Protein AF-A0A1V8SIG9-F1 (afdb_monomer)

Nearest PDB structures (foldseek):
  6ak1-assembly2_B  TM=8.714E-01  e=1.303E-16  Hyphomicrobiu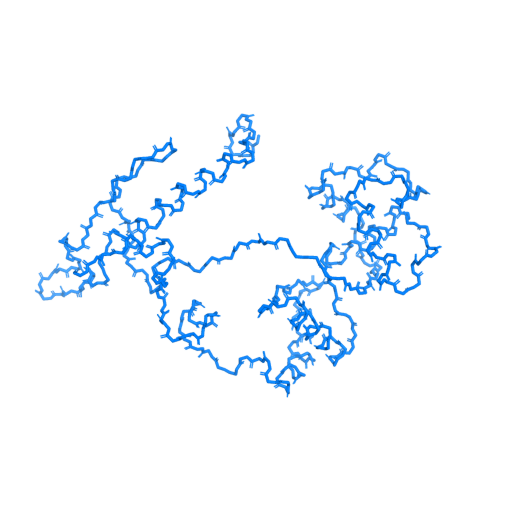m sulfonivorans
  6lr1-assembly1_B  TM=7.805E-01  e=1.675E-13  Nocardioides sp. PD653
  3b9n-assembly2_B  TM=7.318E-01  e=4.735E-14  Geobacillus thermodenitrificans
  7cza-assembly1_B  TM=6.456E-01  e=9.586E-13  Nocardioides sp. PD653
  7e36-assembly1_A  TM=5.630E-01  e=1.115E-03  Nocardia tenerifensis

Secondary structure (DSSP, 8-state):
-TTS-SSPPPHHHHHHHHHHHHHHHHHHHHHSB-TT-EEEETTTTEEE-GGGB----EE-SS-EE----SSPPPSSSSPP----------------TT--HHHHHHHHHHHH---GGGS-TT--HHHHS-HHHHHHHHHHHHHSTT-TT----HHHHHHHHTTTTTS----SSHHHHHHHHHHHHHHH---------SSTTHHHHHIIIIIHHHHHHTT-S-SS-S-SSHHHHHH-SS--SSPPTTSGGGGGSPP-

Radius of gyration: 24.99 Å; Cα contacts (8 Å, |Δi|>4): 281; chains: 1; bounding box: 64×54×61 Å

InterPro domains:
  IPR036661 Luciferase-like domain superfamily [G3DSA:3.20.20.30] (1-83)
  IPR036661 Luciferase-like domain superfamily [G3DSA:3.20.20.30] (87-256)
  IPR036661 Luciferase-like domain superfamily [SSF51679] (3-236)
  IPR051260 Diverse substrate monooxygenases [PTHR30011] (96-255)

Solvent-accessible surface area (backbone atoms only — not comparable to full-atom values): 15666 Å² total; per-residue (Å²): 99,100,82,78,46,93,62,82,75,54,77,69,57,51,52,56,51,48,52,54,51,49,50,55,51,27,30,36,42,32,39,10,44,41,94,75,20,70,64,66,39,77,88,83,68,43,50,57,50,68,92,36,49,37,63,55,63,44,75,61,96,89,53,76,43,50,60,49,48,94,65,78,70,51,86,35,43,61,76,83,83,86,78,94,70,97,79,89,73,90,47,55,81,63,79,60,95,84,57,58,52,66,62,33,48,52,56,47,24,71,81,69,74,49,69,70,84,81,53,61,68,84,42,41,31,75,81,75,42,58,72,74,53,28,57,52,46,54,53,45,35,75,54,24,89,86,34,76,90,54,81,42,22,54,65,56,51,31,38,50,34,55,49,66,45,93,52,69,43,76,78,72,54,42,68,54,27,52,51,50,53,47,50,44,31,74,74,65,71,48,96,77,80,89,83,82,69,88,46,87,67,59,43,59,53,49,39,58,71,48,34,43,60,53,42,49,76,69,67,77,51,83,90,66,78,71,47,94,40,70,48,19,51,72,62,64,71,83,73,53,42,48,76,51,86,88,40,77,50,46,78,32,39,76,78,132

Mean predicted aligned error: 7.72 Å

Structure (mmCIF, N/CA/C/O backbone):
data_AF-A0A1V8SIG9-F1
#
_entry.id   AF-A0A1V8SIG9-F1
#
loop_
_atom_site.group_PDB
_atom_site.id
_atom_site.type_symbol
_atom_site.label_atom_id
_atom_site.label_alt_id
_atom_site.label_comp_id
_atom_site.label_asym_id
_atom_site.label_entity_id
_atom_site.label_seq_id
_atom_site.pdbx_PDB_ins_code
_atom_site.Cartn_x
_atom_site.Cartn_y
_atom_site.Cartn_z
_atom_site.occupancy
_atom_site.B_iso_or_equiv
_atom_site.auth_seq_id
_atom_site.auth_comp_id
_atom_site.auth_asym_id
_atom_site.auth_atom_id
_atom_site.pdbx_PDB_model_num
ATOM 1 N N . MET A 1 1 ? 4.200 24.820 5.666 1.00 61.31 1 MET A N 1
ATOM 2 C CA . MET A 1 1 ? 4.157 23.350 5.460 1.00 61.31 1 MET A CA 1
ATOM 3 C C . MET A 1 1 ? 5.576 22.804 5.433 1.00 61.31 1 MET A C 1
ATOM 5 O O . MET A 1 1 ? 6.457 23.505 4.956 1.00 61.31 1 MET A O 1
ATOM 9 N N . SER A 1 2 ? 5.806 21.580 5.912 1.00 81.50 2 SER A N 1
ATOM 10 C CA . SER A 1 2 ? 7.157 21.015 6.100 1.00 81.50 2 SER A CA 1
ATOM 11 C C . SER A 1 2 ? 7.983 20.835 4.817 1.00 81.50 2 SER A C 1
ATOM 13 O O . SER A 1 2 ? 9.192 20.675 4.899 1.00 81.50 2 SER A O 1
ATOM 15 N N . PHE A 1 3 ? 7.352 20.892 3.641 1.00 87.94 3 PHE A N 1
ATOM 16 C CA . PHE A 1 3 ? 7.994 20.687 2.335 1.00 87.94 3 PHE A CA 1
ATOM 17 C C . PHE A 1 3 ? 8.106 21.971 1.497 1.00 87.94 3 PHE A C 1
ATOM 19 O O . PHE A 1 3 ? 8.147 21.909 0.275 1.00 87.94 3 PHE A O 1
ATOM 26 N N . GLY A 1 4 ? 8.091 23.145 2.137 1.00 87.19 4 GLY A N 1
ATOM 27 C CA . GLY A 1 4 ? 8.303 24.426 1.447 1.00 87.19 4 GLY A CA 1
ATOM 28 C C . GLY A 1 4 ? 7.155 24.887 0.542 1.00 87.19 4 GLY A C 1
ATOM 29 O O . GLY A 1 4 ? 7.308 25.862 -0.182 1.00 87.19 4 GLY A O 1
ATOM 30 N N . LEU A 1 5 ? 5.997 24.222 0.585 1.00 87.62 5 LEU A N 1
ATOM 31 C CA . LEU A 1 5 ? 4.794 24.686 -0.104 1.00 87.62 5 LEU A CA 1
ATOM 32 C C . LEU A 1 5 ? 4.196 25.894 0.627 1.00 87.62 5 LEU A C 1
ATOM 34 O O . LEU A 1 5 ? 3.958 25.834 1.838 1.00 87.62 5 LEU A O 1
ATOM 38 N N . GLU A 1 6 ? 3.917 26.962 -0.122 1.00 85.94 6 GLU A N 1
ATOM 39 C CA . GLU A 1 6 ? 3.250 28.168 0.388 1.00 85.94 6 GLU A CA 1
ATOM 40 C C . GLU A 1 6 ? 1.787 27.892 0.752 1.00 85.94 6 GLU A C 1
ATOM 42 O O . GLU A 1 6 ? 1.307 28.311 1.803 1.00 85.94 6 GLU A O 1
ATOM 47 N N . LYS A 1 7 ? 1.093 27.116 -0.087 1.00 88.31 7 LYS A N 1
ATOM 48 C CA . LYS A 1 7 ? -0.280 26.653 0.135 1.00 88.31 7 LYS A CA 1
ATOM 49 C C . LYS A 1 7 ? -0.434 25.181 -0.226 1.00 88.31 7 LYS A C 1
ATOM 51 O O . LYS A 1 7 ? 0.354 24.633 -0.998 1.00 88.31 7 LYS A O 1
ATOM 56 N N . ALA A 1 8 ? -1.431 24.536 0.370 1.00 86.94 8 ALA A N 1
ATOM 57 C CA . ALA A 1 8 ? -1.755 23.166 0.019 1.00 86.94 8 ALA A CA 1
ATOM 58 C C . ALA A 1 8 ? -2.220 23.130 -1.443 1.00 86.94 8 ALA A C 1
ATOM 60 O O . ALA A 1 8 ? -2.972 23.999 -1.876 1.00 86.94 8 ALA A O 1
ATOM 61 N N . VAL A 1 9 ? -1.767 22.135 -2.202 1.00 90.56 9 VAL A N 1
ATOM 62 C CA . VAL A 1 9 ? -2.284 21.899 -3.555 1.00 90.56 9 VAL A CA 1
ATOM 63 C C . VAL A 1 9 ? -3.760 21.511 -3.444 1.00 90.56 9 VAL A C 1
ATOM 65 O O . VAL A 1 9 ? -4.129 20.802 -2.506 1.00 90.56 9 VAL A O 1
ATOM 68 N N . GLU A 1 10 ? -4.600 21.956 -4.372 1.00 91.12 10 GLU A N 1
ATOM 69 C CA . GLU A 1 10 ? -6.023 21.602 -4.389 1.00 91.12 10 GLU A CA 1
ATOM 70 C C . GLU A 1 10 ? -6.238 20.093 -4.544 1.00 91.12 10 GLU A C 1
ATOM 72 O O . GLU A 1 10 ? -5.419 19.406 -5.153 1.00 91.12 10 GLU A O 1
ATOM 77 N N . HIS A 1 11 ? -7.328 19.569 -3.975 1.00 86.56 11 HIS A N 1
ATOM 78 C CA . HIS A 1 11 ? -7.579 18.125 -3.881 1.00 86.56 11 HIS A CA 1
ATOM 79 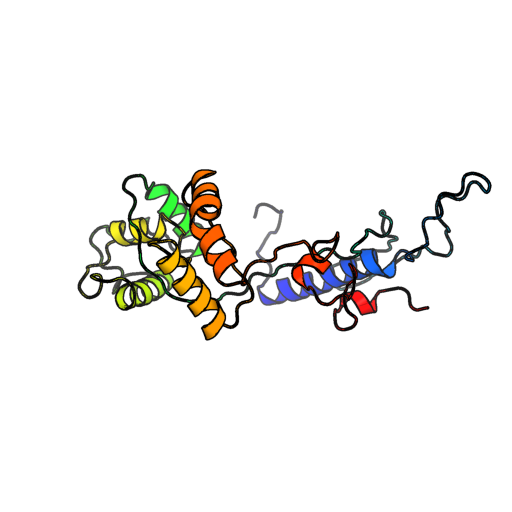C C . HIS A 1 11 ? -7.447 17.404 -5.230 1.00 86.56 11 HIS A C 1
ATOM 81 O O . HIS A 1 11 ? -6.660 16.465 -5.335 1.00 86.56 11 HIS A O 1
ATOM 87 N N . ASP A 1 12 ? -8.154 17.866 -6.261 1.00 88.06 12 ASP A N 1
ATOM 88 C CA . ASP A 1 12 ? -8.181 17.199 -7.568 1.00 88.06 12 ASP A CA 1
ATOM 89 C C . ASP A 1 12 ? -6.856 17.363 -8.319 1.00 88.06 12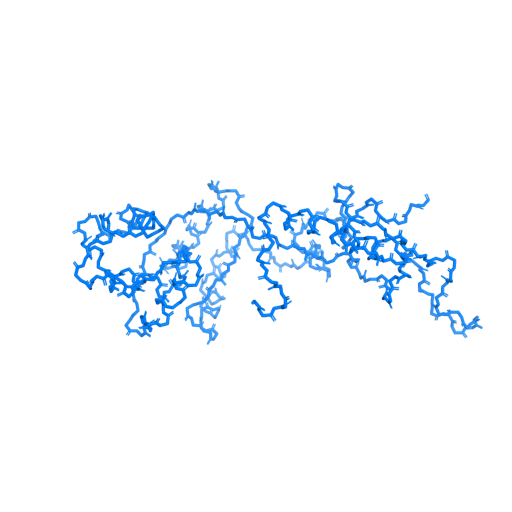 ASP A C 1
ATOM 91 O O . ASP A 1 12 ? -6.359 16.424 -8.939 1.00 88.06 12 ASP A O 1
ATOM 95 N N . GLU A 1 13 ? -6.218 18.526 -8.180 1.00 92.75 13 GLU A N 1
ATOM 96 C CA . GLU A 1 13 ? -4.921 18.808 -8.798 1.00 92.75 13 GLU A CA 1
ATOM 97 C C . GLU A 1 13 ? -3.824 17.877 -8.252 1.00 92.75 13 GLU A C 1
ATOM 99 O O . GLU A 1 13 ? -2.927 17.477 -8.995 1.00 92.75 13 GLU A O 1
ATOM 104 N N . ARG A 1 14 ? -3.914 17.439 -6.984 1.00 91.62 14 ARG A N 1
ATOM 105 C CA . ARG A 1 14 ? -2.999 16.420 -6.431 1.00 91.62 14 ARG A CA 1
ATOM 106 C C . ARG A 1 14 ? -3.067 15.107 -7.205 1.00 91.62 14 ARG A C 1
ATOM 108 O O . ARG A 1 14 ? -2.028 14.475 -7.375 1.00 91.62 14 ARG A O 1
ATOM 115 N N . TYR A 1 15 ? -4.250 14.698 -7.667 1.00 89.81 15 TYR A N 1
ATOM 116 C CA . TYR A 1 15 ? -4.400 13.479 -8.464 1.00 89.81 15 TYR A CA 1
ATOM 117 C C . TYR A 1 15 ? -3.832 13.655 -9.868 1.00 89.81 15 TYR A C 1
ATOM 119 O O . TYR A 1 15 ? -3.144 12.760 -10.341 1.00 89.81 15 TYR A O 1
ATOM 127 N N . VAL A 1 16 ? -4.000 14.828 -10.485 1.00 93.06 16 VAL A N 1
ATOM 128 C CA . VAL A 1 16 ? -3.376 15.126 -11.787 1.00 93.06 16 VAL A CA 1
ATOM 129 C C . VAL A 1 16 ? -1.845 15.083 -11.684 1.00 93.06 16 VAL A C 1
ATOM 131 O O . VAL A 1 16 ? -1.180 14.501 -12.539 1.00 93.06 16 VAL A O 1
ATOM 134 N N . ILE A 1 17 ? -1.273 15.654 -10.617 1.00 94.50 17 ILE A N 1
ATOM 135 C CA . ILE A 1 17 ? 0.171 15.564 -10.343 1.00 94.50 17 ILE A CA 1
ATOM 136 C C . ILE A 1 17 ? 0.587 14.105 -10.123 1.00 94.50 17 ILE A C 1
ATOM 138 O O . ILE A 1 17 ? 1.614 13.680 -10.650 1.00 94.50 17 ILE A O 1
ATOM 142 N N . ALA A 1 18 ? -0.187 13.338 -9.350 1.00 93.31 18 ALA A N 1
ATOM 143 C CA . ALA A 1 18 ? 0.103 11.933 -9.080 1.00 93.31 18 ALA A CA 1
ATOM 144 C C . ALA A 1 18 ? 0.063 11.081 -10.357 1.00 93.31 18 ALA A C 1
ATOM 146 O O . ALA A 1 18 ? 0.952 10.256 -10.550 1.00 93.31 18 ALA A O 1
ATOM 147 N N . ASP A 1 19 ? -0.900 11.306 -11.249 1.00 93.75 19 ASP A N 1
ATOM 148 C CA . ASP A 1 19 ? -0.999 10.593 -12.524 1.00 93.75 19 ASP A CA 1
ATOM 149 C C . ASP A 1 19 ? 0.226 10.858 -13.409 1.00 93.75 19 ASP A C 1
ATOM 151 O O . ASP A 1 19 ? 0.835 9.913 -13.918 1.00 93.75 19 ASP A O 1
ATOM 155 N N . GLU A 1 20 ? 0.657 12.120 -13.533 1.00 97.12 20 GLU A N 1
ATOM 156 C CA . GLU A 1 20 ? 1.869 12.464 -14.291 1.00 97.12 20 GLU A CA 1
ATOM 157 C C . GLU A 1 20 ? 3.132 11.884 -13.635 1.00 97.12 20 GLU A C 1
ATOM 159 O O . GLU A 1 20 ? 4.012 11.354 -14.319 1.00 97.12 20 GLU A O 1
ATOM 164 N N . PHE A 1 21 ? 3.209 11.914 -12.301 1.00 96.81 21 PHE A N 1
ATOM 165 C CA . PHE A 1 21 ? 4.300 11.287 -11.556 1.00 96.81 21 PHE A CA 1
ATOM 166 C C . PHE A 1 21 ? 4.379 9.785 -11.852 1.00 96.81 21 PHE A C 1
ATOM 168 O O . PHE A 1 21 ? 5.456 9.270 -12.159 1.00 96.81 21 PHE A O 1
ATOM 175 N N . MET A 1 22 ? 3.244 9.082 -11.808 1.00 95.94 22 MET A N 1
ATOM 176 C CA . MET A 1 22 ? 3.184 7.652 -12.106 1.00 95.94 22 MET A CA 1
ATOM 177 C C . MET A 1 22 ? 3.550 7.365 -13.563 1.00 95.94 22 MET A C 1
ATOM 179 O O . MET A 1 22 ? 4.245 6.386 -13.828 1.00 95.94 22 MET A O 1
ATOM 183 N N . GLU A 1 23 ? 3.173 8.226 -14.508 1.00 96.06 23 GLU A N 1
ATOM 184 C CA . GLU A 1 23 ? 3.595 8.100 -15.904 1.00 96.06 23 GLU A CA 1
ATOM 185 C C . GLU A 1 23 ? 5.122 8.205 -16.056 1.00 96.06 23 GLU A C 1
ATOM 187 O O . GLU A 1 23 ? 5.736 7.367 -16.725 1.00 96.06 23 GLU A O 1
ATOM 192 N N . VAL A 1 24 ? 5.763 9.204 -15.435 1.00 97.31 24 VAL A N 1
ATOM 193 C CA . VAL A 1 24 ? 7.236 9.323 -15.412 1.00 97.31 24 VAL A CA 1
ATOM 194 C C . VAL A 1 24 ? 7.856 8.066 -14.805 1.00 97.31 24 VAL A C 1
ATOM 196 O O . VAL A 1 24 ? 8.795 7.501 -15.372 1.00 97.31 24 VAL A O 1
ATOM 199 N N . PHE A 1 25 ? 7.310 7.607 -13.680 1.00 96.06 25 PHE A N 1
ATOM 200 C CA . PHE A 1 25 ? 7.796 6.441 -12.955 1.00 96.06 25 PHE A CA 1
ATOM 201 C C . PHE A 1 25 ? 7.729 5.165 -13.808 1.00 96.06 25 PHE A C 1
ATOM 203 O O . PHE A 1 25 ? 8.725 4.451 -13.931 1.00 96.06 25 PHE A O 1
ATOM 210 N N . TYR A 1 26 ? 6.606 4.911 -14.485 1.00 96.25 26 TYR A N 1
ATOM 211 C CA . TYR A 1 26 ? 6.454 3.760 -15.379 1.00 96.25 26 TYR A CA 1
ATOM 212 C C . TYR A 1 26 ? 7.364 3.838 -16.602 1.00 96.25 26 TYR A C 1
ATOM 214 O O . TYR A 1 26 ? 7.970 2.833 -16.976 1.00 96.25 26 TYR A O 1
ATOM 222 N N . LYS A 1 27 ? 7.512 5.020 -17.216 1.00 96.31 27 LYS A N 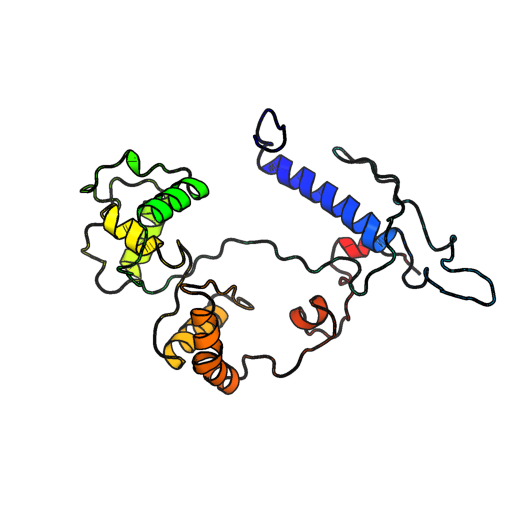1
ATOM 223 C CA . LYS A 1 27 ? 8.444 5.209 -18.338 1.00 96.31 27 LYS A CA 1
ATOM 224 C C . LYS A 1 27 ? 9.873 4.840 -17.943 1.00 96.31 27 LYS A C 1
ATOM 226 O O . LYS A 1 27 ? 10.567 4.200 -18.731 1.00 96.31 27 LYS A O 1
ATOM 231 N N . LEU A 1 28 ? 10.307 5.225 -16.743 1.00 96.50 28 LEU A N 1
ATOM 232 C CA . LEU A 1 28 ? 11.643 4.906 -16.238 1.00 96.50 28 LEU A CA 1
ATOM 233 C C . LEU A 1 28 ? 11.807 3.407 -15.966 1.00 96.50 28 LEU A C 1
ATOM 235 O O . LEU A 1 28 ? 12.768 2.823 -16.461 1.00 96.50 28 LEU A O 1
ATOM 239 N N . LEU A 1 29 ? 10.877 2.787 -15.236 1.00 95.38 29 LEU A N 1
ATOM 240 C CA . LEU A 1 29 ? 11.025 1.397 -14.790 1.00 95.38 29 LEU A CA 1
ATOM 241 C C . LEU A 1 29 ? 10.754 0.347 -15.871 1.00 95.38 29 LEU A C 1
ATOM 243 O O . LEU A 1 29 ? 11.429 -0.676 -15.897 1.00 95.38 29 LEU A O 1
ATOM 247 N N . GLU A 1 30 ? 9.781 0.582 -16.751 1.00 95.06 30 GLU A N 1
ATOM 248 C CA . GLU A 1 30 ? 9.383 -0.393 -17.779 1.00 95.06 30 GLU A CA 1
ATOM 249 C C . GLU A 1 30 ? 9.953 -0.054 -19.161 1.00 95.06 30 GLU A C 1
ATOM 251 O O . GLU A 1 30 ? 10.156 -0.934 -19.998 1.00 95.06 30 GLU A O 1
ATOM 256 N N . GLY A 1 31 ? 10.190 1.233 -19.425 1.00 94.12 31 GLY A N 1
ATOM 257 C CA . GLY A 1 31 ? 10.475 1.723 -20.771 1.00 94.12 31 GLY A CA 1
ATOM 258 C C . GLY A 1 31 ? 11.907 2.142 -21.035 1.00 94.12 31 GLY A C 1
ATOM 259 O O . GLY A 1 31 ? 12.266 2.287 -22.204 1.00 94.12 31 GLY A O 1
ATOM 260 N N . SER A 1 32 ? 12.733 2.348 -20.010 1.00 96.06 32 SER A N 1
ATOM 261 C CA . SER A 1 32 ? 14.086 2.867 -20.215 1.00 96.06 32 SER A CA 1
ATOM 262 C C . SER A 1 32 ? 15.103 1.783 -20.583 1.00 96.06 32 SER A C 1
ATOM 264 O O . SER A 1 32 ? 16.014 2.066 -21.353 1.00 96.06 32 SER A O 1
ATOM 266 N N . TRP A 1 33 ? 14.923 0.548 -20.115 1.00 96.19 33 TRP A N 1
ATOM 267 C CA . TRP A 1 33 ? 15.849 -0.574 -20.328 1.00 96.19 33 TRP A CA 1
ATOM 268 C C . TRP A 1 33 ? 15.087 -1.797 -20.859 1.00 96.19 33 TRP A C 1
ATOM 270 O O . TRP A 1 33 ? 13.978 -2.058 -20.389 1.00 96.19 33 TRP A O 1
ATOM 280 N N . GLN A 1 34 ? 15.642 -2.543 -21.824 1.00 92.62 34 GLN A N 1
ATOM 281 C CA . GLN A 1 34 ? 15.119 -3.880 -22.161 1.00 92.62 34 GLN A CA 1
ATOM 282 C C . GLN A 1 34 ? 15.455 -4.885 -21.055 1.00 92.62 34 GLN A C 1
ATOM 284 O O . GLN A 1 34 ? 16.426 -4.710 -20.320 1.00 92.62 34 GLN A O 1
ATOM 289 N N . ALA A 1 35 ? 14.674 -5.964 -20.964 1.00 88.75 35 ALA A N 1
ATOM 290 C CA . ALA A 1 35 ? 14.844 -6.994 -19.938 1.00 88.75 35 ALA A CA 1
ATOM 291 C C . ALA A 1 35 ? 16.221 -7.684 -19.976 1.00 88.75 35 ALA A C 1
ATOM 293 O O . ALA A 1 35 ? 16.726 -8.085 -18.933 1.00 88.75 35 ALA A O 1
ATOM 294 N N . ASP A 1 36 ? 16.833 -7.790 -21.154 1.00 90.94 36 ASP A N 1
ATOM 295 C CA . ASP A 1 36 ? 18.127 -8.428 -21.412 1.00 90.94 36 ASP A CA 1
ATOM 296 C C . ASP A 1 36 ? 19.229 -7.402 -21.751 1.00 90.94 36 ASP A C 1
ATOM 298 O O . ASP A 1 36 ? 20.205 -7.715 -22.435 1.00 90.94 36 ASP A O 1
ATOM 302 N N . ALA A 1 37 ? 19.067 -6.152 -21.297 1.00 92.94 37 ALA A N 1
ATOM 303 C CA . ALA A 1 37 ? 20.052 -5.088 -21.493 1.00 92.94 37 ALA A CA 1
ATOM 304 C C . ALA A 1 37 ? 21.354 -5.332 -20.714 1.00 92.94 37 ALA A C 1
ATOM 306 O O . ALA A 1 37 ? 22.420 -4.916 -21.165 1.00 92.94 37 ALA A O 1
ATOM 307 N N . VAL A 1 38 ? 21.284 -5.997 -19.556 1.00 92.81 38 VAL A N 1
ATOM 308 C CA . VAL A 1 38 ? 22.458 -6.366 -18.753 1.00 92.81 38 VAL A CA 1
ATOM 309 C C . VAL A 1 38 ? 22.964 -7.731 -19.217 1.00 92.81 38 VAL A C 1
ATOM 311 O O . VAL A 1 38 ? 22.272 -8.734 -19.068 1.00 92.81 38 VAL A O 1
ATOM 314 N N . VAL A 1 39 ? 24.173 -7.758 -19.779 1.00 92.31 39 VAL A N 1
ATOM 315 C CA . VAL A 1 39 ? 24.810 -8.957 -20.349 1.00 92.31 39 VAL A CA 1
ATOM 316 C C . VAL A 1 39 ? 25.871 -9.518 -19.400 1.00 92.31 39 VAL A C 1
ATOM 318 O O . VAL A 1 39 ? 25.943 -10.726 -19.195 1.00 92.31 39 VAL A O 1
ATOM 321 N N . GLY A 1 40 ? 26.684 -8.646 -18.791 1.00 90.69 40 GLY A N 1
ATOM 322 C CA . GLY A 1 40 ? 27.730 -9.048 -17.844 1.00 90.69 40 GLY A CA 1
ATOM 323 C C . GLY A 1 40 ? 28.854 -9.895 -18.458 1.00 90.69 40 GLY A C 1
ATOM 324 O O . GLY A 1 40 ? 29.431 -10.739 -17.767 1.00 90.69 40 GLY A O 1
ATOM 325 N N . ASP A 1 41 ? 29.175 -9.698 -19.740 1.00 92.75 41 ASP A N 1
ATOM 326 C CA . ASP A 1 41 ? 30.150 -10.522 -20.455 1.00 92.75 41 ASP A CA 1
ATOM 327 C C . ASP A 1 41 ? 31.588 -10.017 -20.257 1.00 92.75 41 ASP A C 1
ATOM 329 O O . ASP A 1 41 ? 32.003 -8.965 -20.751 1.00 92.75 41 ASP A O 1
ATOM 333 N N . LYS A 1 42 ? 32.379 -10.818 -19.538 1.00 91.88 42 LYS A N 1
ATOM 334 C CA . LYS A 1 42 ? 33.794 -10.539 -19.264 1.00 91.88 42 LYS A CA 1
ATOM 335 C C . LYS A 1 42 ? 34.698 -10.714 -20.485 1.00 91.88 42 LYS A C 1
ATOM 337 O O . LYS A 1 42 ? 35.752 -10.087 -20.518 1.00 91.88 42 LYS A O 1
ATOM 342 N N . ALA A 1 43 ? 34.337 -11.567 -21.442 1.00 92.75 43 ALA A N 1
ATOM 343 C CA . ALA A 1 43 ? 35.170 -11.853 -22.608 1.00 92.75 43 ALA A CA 1
ATOM 344 C C . ALA A 1 43 ? 35.119 -10.707 -23.626 1.00 92.75 43 ALA A C 1
ATOM 346 O O . ALA A 1 43 ? 36.153 -10.315 -24.160 1.00 92.75 43 ALA A O 1
ATOM 347 N N . THR A 1 44 ? 33.930 -10.145 -23.858 1.00 89.75 44 THR A N 1
ATOM 348 C CA . THR A 1 44 ? 33.741 -8.971 -24.729 1.00 89.75 44 THR A CA 1
ATOM 349 C C . THR A 1 44 ? 33.937 -7.640 -24.000 1.00 89.75 44 THR A C 1
ATOM 351 O O . THR A 1 44 ? 34.131 -6.614 -24.649 1.00 89.75 44 THR A O 1
ATOM 354 N N . GLY A 1 45 ? 33.903 -7.637 -22.662 1.00 91.31 45 GLY A N 1
ATOM 355 C CA . GLY A 1 45 ? 34.011 -6.429 -21.838 1.00 91.31 45 GLY A CA 1
ATOM 356 C C . GLY A 1 45 ? 32.728 -5.591 -21.800 1.00 91.31 45 GLY A C 1
ATOM 357 O O . GLY A 1 45 ? 32.761 -4.441 -21.360 1.00 91.31 45 GLY A O 1
ATOM 358 N N . ILE A 1 46 ? 31.599 -6.142 -22.256 1.00 91.88 46 ILE A N 1
ATOM 359 C CA . ILE A 1 46 ? 30.305 -5.456 -22.308 1.00 91.88 46 ILE A CA 1
ATOM 360 C C . ILE A 1 46 ? 29.471 -5.857 -21.090 1.00 91.88 46 ILE A C 1
ATOM 362 O O . ILE A 1 46 ? 28.987 -6.983 -20.980 1.00 91.88 46 ILE A O 1
ATOM 366 N N . TRP A 1 47 ? 29.259 -4.908 -20.174 1.00 93.62 47 TRP A N 1
ATOM 367 C CA . TRP A 1 47 ? 28.350 -5.112 -19.042 1.00 93.62 47 TRP A CA 1
ATOM 368 C C . TRP A 1 47 ? 26.884 -4.895 -19.432 1.00 93.62 47 TRP A C 1
ATOM 370 O O . TRP A 1 47 ? 26.032 -5.722 -19.113 1.00 93.62 47 TRP A O 1
ATOM 380 N N . THR A 1 48 ? 26.611 -3.816 -20.167 1.00 95.56 48 THR A N 1
ATOM 381 C CA . THR A 1 48 ? 25.273 -3.424 -20.621 1.00 95.56 48 THR A CA 1
ATOM 382 C C . THR A 1 48 ? 25.310 -3.127 -22.112 1.00 95.56 48 THR A C 1
ATOM 384 O O . THR A 1 48 ? 26.191 -2.395 -22.565 1.00 95.56 48 THR A O 1
ATOM 387 N N . ASP A 1 49 ? 24.342 -3.644 -22.865 1.00 94.00 49 ASP A N 1
ATOM 388 C CA . ASP A 1 49 ? 24.150 -3.304 -24.273 1.00 94.00 49 ASP A CA 1
ATOM 389 C C . ASP A 1 49 ? 23.529 -1.896 -24.395 1.00 94.00 49 ASP A C 1
ATOM 391 O O . ASP A 1 49 ? 22.362 -1.699 -24.035 1.00 94.00 49 ASP A O 1
ATOM 395 N N . PRO A 1 50 ? 24.267 -0.893 -24.909 1.00 92.69 50 PRO A N 1
ATOM 396 C CA . PRO A 1 50 ? 23.766 0.475 -25.003 1.00 92.69 50 PRO A CA 1
ATOM 397 C C . PRO A 1 50 ? 22.605 0.620 -25.995 1.00 92.69 50 PRO A C 1
ATOM 399 O O . PRO A 1 50 ? 21.830 1.566 -25.871 1.00 92.69 50 PRO A O 1
ATOM 402 N N . SER A 1 51 ? 22.439 -0.301 -26.953 1.00 94.12 51 SER A N 1
ATOM 403 C CA . SER A 1 51 ? 21.305 -0.283 -27.890 1.00 94.12 51 SER A CA 1
ATOM 404 C C . SER A 1 51 ? 19.973 -0.636 -27.215 1.00 94.12 51 SER A C 1
ATOM 406 O O . SER A 1 51 ? 18.900 -0.289 -27.711 1.00 94.12 51 SER A O 1
ATOM 408 N N . LYS A 1 52 ? 20.046 -1.264 -26.036 1.00 94.88 52 LYS A N 1
ATOM 409 C CA . LYS A 1 52 ? 18.911 -1.707 -25.220 1.00 94.88 52 LYS A CA 1
ATOM 410 C C . LYS A 1 52 ? 18.589 -0.764 -24.060 1.00 94.88 52 LYS A C 1
ATOM 412 O O . LYS A 1 52 ? 17.751 -1.087 -23.215 1.00 94.88 52 LYS A O 1
ATOM 417 N N . VAL A 1 53 ? 19.215 0.415 -24.028 1.00 95.88 53 VAL A N 1
ATOM 418 C CA . VAL A 1 53 ? 18.959 1.476 -23.047 1.00 95.88 53 VAL A CA 1
ATOM 419 C C . VAL A 1 53 ? 18.576 2.759 -23.773 1.00 95.88 53 VAL A C 1
ATOM 421 O O . VAL A 1 53 ? 19.282 3.233 -24.659 1.00 95.88 53 VAL A O 1
ATOM 424 N N . ARG A 1 54 ? 17.450 3.362 -23.388 1.00 94.81 54 ARG A N 1
ATOM 425 C CA . ARG A 1 54 ? 16.943 4.593 -24.002 1.00 94.81 54 ARG A CA 1
ATOM 426 C C . ARG A 1 54 ? 16.487 5.620 -22.978 1.00 94.81 54 ARG A C 1
ATOM 428 O O . ARG A 1 54 ? 16.007 5.303 -21.887 1.00 94.81 54 ARG A O 1
ATOM 435 N N . LYS A 1 55 ? 16.599 6.880 -23.389 1.00 96.12 55 LYS A N 1
ATOM 436 C CA . LYS A 1 55 ? 15.983 8.026 -22.719 1.00 96.12 55 LYS A CA 1
ATOM 437 C C . LYS A 1 55 ? 14.461 7.932 -22.807 1.00 96.12 55 LYS A C 1
ATOM 439 O O . LYS A 1 55 ? 13.923 7.500 -23.824 1.00 96.12 55 LYS A O 1
ATOM 444 N N . VAL A 1 56 ? 13.781 8.374 -21.753 1.00 95.69 56 VAL A N 1
ATOM 445 C CA . VAL A 1 56 ? 12.311 8.407 -21.694 1.00 95.69 56 VAL A CA 1
ATOM 446 C C . VAL A 1 56 ? 11.737 9.714 -22.231 1.00 95.69 56 VAL A C 1
ATOM 448 O O . VAL A 1 56 ? 10.591 9.727 -22.671 1.00 95.69 56 VAL A O 1
ATOM 451 N N . ASN A 1 57 ? 12.529 10.796 -22.202 1.00 96.56 57 ASN A N 1
ATOM 452 C CA . ASN A 1 57 ? 12.191 12.127 -22.719 1.00 96.56 57 ASN A CA 1
ATOM 453 C C . ASN A 1 57 ? 10.771 12.598 -22.337 1.00 96.56 57 ASN A C 1
ATOM 455 O O . ASN A 1 57 ? 10.031 13.114 -23.172 1.00 96.56 57 ASN A O 1
ATOM 459 N N . HIS A 1 58 ? 10.375 12.405 -21.077 1.00 97.56 58 HIS A N 1
ATOM 460 C CA . HIS A 1 58 ? 9.088 12.869 -20.570 1.00 97.56 58 HIS A CA 1
ATOM 461 C C . HIS A 1 58 ? 9.103 14.397 -20.422 1.00 97.56 58 HIS A C 1
ATOM 463 O O . HIS A 1 58 ? 9.987 14.957 -19.769 1.00 97.56 58 HIS A O 1
ATOM 469 N N . VAL A 1 59 ? 8.086 15.057 -20.976 1.00 97.88 59 VAL A N 1
ATOM 470 C CA . VAL A 1 59 ? 7.803 16.484 -20.787 1.00 97.88 59 VAL A CA 1
ATOM 471 C C . VAL A 1 59 ? 6.303 16.623 -20.542 1.00 97.88 59 VAL A C 1
ATOM 473 O O . VAL A 1 59 ? 5.520 16.495 -21.481 1.00 97.88 59 VAL A O 1
ATOM 476 N N . GLY A 1 60 ? 5.921 16.847 -19.288 1.00 96.69 60 GLY A N 1
ATOM 477 C CA . GLY A 1 60 ? 4.541 17.044 -18.856 1.00 96.69 60 GLY A CA 1
ATOM 478 C C . GLY A 1 60 ? 4.313 18.433 -18.256 1.00 96.69 60 GLY A C 1
ATOM 479 O O . GLY A 1 60 ? 5.131 19.347 -18.433 1.00 96.69 60 GLY A O 1
ATOM 480 N N . LYS A 1 61 ? 3.177 18.612 -17.574 1.00 96.81 61 LYS A N 1
ATOM 481 C CA . LYS A 1 61 ? 2.791 19.878 -16.930 1.00 96.81 61 LYS A CA 1
ATOM 482 C C . LYS A 1 61 ? 3.647 20.138 -15.691 1.00 96.81 61 LYS A C 1
ATOM 484 O O . LYS A 1 61 ? 4.014 21.289 -15.450 1.00 96.81 61 LYS A O 1
ATOM 489 N N . TYR A 1 62 ? 3.981 19.096 -14.932 1.00 96.50 62 TYR A N 1
ATOM 490 C CA . TYR A 1 62 ? 4.696 19.202 -13.655 1.00 96.50 62 TYR A CA 1
ATOM 491 C C . TYR A 1 62 ? 6.134 18.693 -13.715 1.00 96.50 62 TYR A C 1
ATOM 493 O O . TYR A 1 62 ? 6.992 19.197 -12.990 1.00 96.50 62 TYR A O 1
ATOM 501 N N . PHE A 1 63 ? 6.422 17.720 -14.574 1.00 97.75 63 PHE A N 1
ATOM 502 C CA . PHE A 1 63 ? 7.685 17.001 -14.601 1.00 97.75 63 PHE A CA 1
ATOM 503 C C . PHE A 1 63 ? 8.350 17.063 -15.975 1.00 97.75 63 PHE A C 1
ATOM 505 O O . PHE A 1 63 ? 7.735 16.968 -17.037 1.00 97.75 63 PHE A O 1
ATOM 512 N N . ARG A 1 64 ? 9.677 17.183 -15.950 1.00 97.94 64 ARG A N 1
ATOM 513 C CA . ARG A 1 64 ? 10.543 17.049 -17.123 1.00 97.94 64 ARG A CA 1
ATOM 514 C C . ARG A 1 64 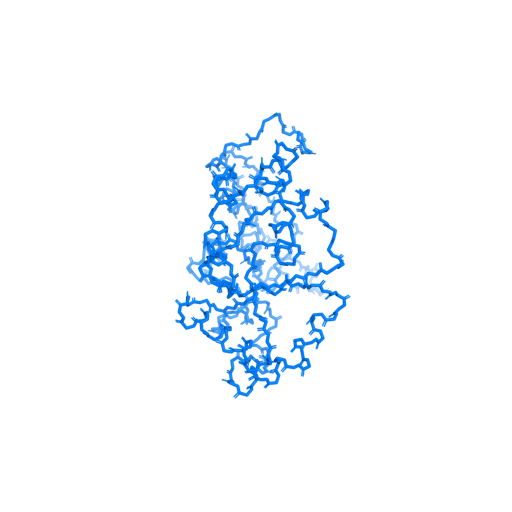? 11.646 16.064 -16.778 1.00 97.94 64 ARG A C 1
ATOM 516 O O . ARG A 1 64 ? 12.435 16.318 -15.874 1.00 97.94 64 ARG A O 1
ATOM 523 N N . CYS A 1 65 ? 11.692 14.936 -17.476 1.00 97.56 65 CYS A N 1
ATOM 524 C CA . CYS A 1 65 ? 12.631 13.856 -17.199 1.00 97.56 65 CYS A CA 1
ATOM 525 C C . CYS A 1 65 ? 13.189 13.290 -18.506 1.00 97.56 65 CYS A C 1
ATOM 527 O O . CYS A 1 65 ? 12.484 12.624 -19.261 1.00 97.56 65 CYS A O 1
ATOM 529 N N . ALA A 1 66 ? 14.472 13.533 -18.774 1.00 96.88 66 ALA A N 1
ATOM 530 C CA . ALA A 1 66 ? 15.134 12.961 -19.943 1.00 96.88 66 ALA A CA 1
ATOM 531 C C . ALA A 1 66 ? 15.331 11.439 -19.805 1.00 96.88 66 ALA A C 1
ATOM 533 O O . ALA A 1 66 ? 15.171 10.702 -20.775 1.00 96.88 66 ALA A O 1
ATOM 534 N N . GLY A 1 67 ? 15.647 10.949 -18.603 1.00 93.12 67 GLY A N 1
ATOM 535 C CA . GLY A 1 67 ? 16.201 9.605 -18.414 1.00 93.12 67 GLY A CA 1
ATOM 5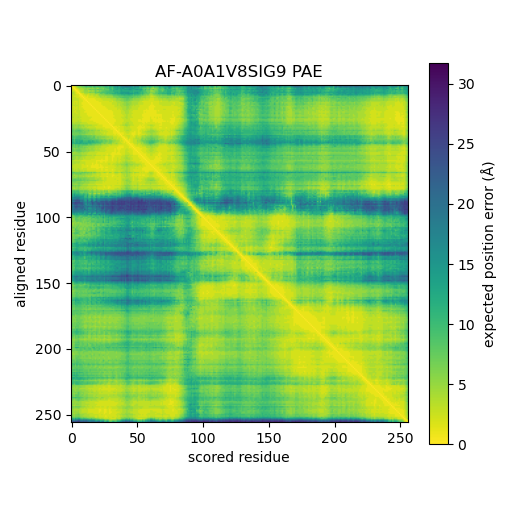36 C C . GLY A 1 67 ? 17.625 9.478 -18.995 1.00 93.12 67 GLY A C 1
ATOM 537 O O . GLY A 1 67 ? 18.243 10.500 -19.317 1.00 93.12 67 GLY A O 1
ATOM 538 N N . PRO A 1 68 ? 18.152 8.254 -19.188 1.00 94.69 68 PRO A N 1
ATOM 539 C CA . PRO A 1 68 ? 17.535 6.961 -18.869 1.00 94.69 68 PRO A CA 1
ATOM 540 C C . PRO A 1 68 ? 17.369 6.743 -17.355 1.00 94.69 68 PRO A C 1
ATOM 542 O O . PRO A 1 68 ? 17.837 7.544 -16.548 1.00 94.69 68 PRO A O 1
ATOM 545 N N . SER A 1 69 ? 16.693 5.661 -16.967 1.00 95.31 69 SER A N 1
ATOM 546 C CA . SER A 1 69 ? 16.750 5.154 -15.596 1.00 95.31 69 SER A CA 1
ATOM 547 C C . SER A 1 69 ? 18.205 4.879 -15.217 1.00 95.31 69 SER A C 1
ATOM 549 O O . SER A 1 69 ? 18.960 4.329 -16.018 1.00 95.31 69 SER A O 1
ATOM 551 N N . LEU A 1 70 ? 18.582 5.260 -13.996 1.00 94.69 70 LEU A N 1
ATOM 552 C CA . LEU A 1 70 ? 19.910 4.993 -13.437 1.00 94.69 70 LEU A CA 1
ATOM 553 C C . LEU A 1 70 ? 20.069 3.545 -12.957 1.00 94.69 70 LEU A C 1
ATOM 555 O O . LEU A 1 70 ? 21.181 3.125 -12.661 1.00 94.69 70 LEU A O 1
ATOM 559 N N . VAL A 1 71 ? 18.960 2.813 -12.857 1.00 93.06 71 VAL A N 1
ATOM 560 C CA . VAL A 1 71 ? 18.918 1.425 -12.400 1.00 93.06 71 VAL A CA 1
ATOM 561 C C . VAL A 1 71 ? 18.453 0.517 -13.528 1.00 93.06 71 VAL A C 1
ATOM 563 O O . VAL A 1 71 ? 17.569 0.891 -14.310 1.00 93.06 71 VAL A O 1
ATOM 566 N N . ASP A 1 72 ? 19.058 -0.662 -13.593 1.00 90.88 72 ASP A N 1
ATOM 567 C CA . ASP A 1 72 ? 18.683 -1.751 -14.483 1.00 90.88 72 ASP A CA 1
ATOM 568 C C . ASP A 1 72 ? 17.346 -2.401 -14.058 1.00 90.88 72 ASP A C 1
ATOM 570 O O . ASP A 1 72 ? 16.838 -2.149 -12.956 1.00 90.88 72 ASP A O 1
ATOM 574 N N . PRO A 1 73 ? 16.710 -3.201 -14.935 1.00 91.50 73 PRO A N 1
ATOM 575 C CA . PRO A 1 73 ? 15.413 -3.799 -14.644 1.00 91.50 73 PRO A CA 1
ATOM 576 C C . PRO A 1 73 ? 15.433 -4.717 -13.416 1.00 91.50 73 PRO A C 1
ATOM 578 O O . PRO A 1 73 ? 16.065 -5.769 -13.405 1.00 91.50 73 PRO A O 1
ATOM 581 N N . SER A 1 74 ? 14.625 -4.384 -12.409 1.00 92.81 74 SER A N 1
ATOM 582 C CA . SER A 1 74 ? 14.386 -5.280 -11.273 1.00 92.81 74 SER A CA 1
ATOM 583 C C . SER A 1 74 ? 13.513 -6.489 -11.675 1.00 92.81 74 SER A C 1
ATOM 585 O O . SER A 1 74 ? 12.788 -6.421 -12.682 1.00 92.81 74 SER A O 1
ATOM 587 N N . PRO A 1 75 ? 13.468 -7.572 -10.867 1.00 91.81 75 PRO A N 1
ATOM 588 C CA . PRO A 1 75 ? 12.613 -8.730 -11.144 1.00 91.81 75 PRO A CA 1
ATOM 589 C C . PRO A 1 75 ? 11.146 -8.364 -11.421 1.00 91.81 75 PRO A C 1
ATOM 591 O O . PRO A 1 75 ? 10.557 -8.854 -12.382 1.00 91.81 75 PRO A O 1
ATOM 594 N N . GLN A 1 76 ? 10.576 -7.426 -10.655 1.00 94.06 76 GLN A N 1
ATOM 595 C CA . GLN A 1 76 ? 9.197 -6.957 -10.858 1.00 94.06 76 GLN A CA 1
ATOM 596 C C . GLN A 1 76 ? 9.080 -5.815 -11.880 1.00 94.06 76 GLN A C 1
ATOM 598 O O . GLN A 1 76 ? 7.989 -5.583 -12.395 1.00 94.06 76 GLN A O 1
ATOM 603 N N . GLY A 1 77 ? 10.177 -5.121 -12.208 1.00 91.94 77 GLY A N 1
ATOM 604 C CA . GLY A 1 77 ? 10.120 -3.834 -12.907 1.00 91.94 77 GLY A CA 1
ATOM 605 C C . GLY A 1 77 ? 9.460 -2.809 -11.991 1.00 91.94 77 GLY A C 1
ATOM 606 O O . GLY A 1 77 ? 10.073 -2.343 -11.028 1.00 91.94 77 GLY A O 1
ATOM 607 N N . THR A 1 78 ? 8.184 -2.536 -12.242 1.00 93.50 78 THR A N 1
ATOM 608 C CA . THR A 1 78 ? 7.311 -1.754 -11.367 1.00 93.50 78 THR A CA 1
ATOM 609 C C . THR A 1 78 ? 7.005 -2.509 -10.060 1.00 93.50 78 THR A C 1
ATOM 611 O O . THR A 1 78 ? 6.491 -3.635 -10.106 1.00 93.50 78 THR A O 1
ATOM 614 N N . PRO A 1 79 ? 7.245 -1.900 -8.881 1.00 93.19 79 PRO A N 1
ATOM 615 C CA . PRO A 1 79 ? 6.861 -2.465 -7.589 1.00 93.19 79 PRO A CA 1
ATOM 616 C C . PRO A 1 79 ? 5.363 -2.781 -7.480 1.00 93.19 79 PRO A C 1
ATOM 618 O O . PRO A 1 79 ? 4.527 -2.267 -8.227 1.00 93.19 79 PRO A O 1
ATOM 621 N N . SER A 1 80 ? 5.007 -3.631 -6.521 1.00 88.81 80 SER A N 1
ATOM 622 C CA . SER A 1 80 ? 3.604 -3.808 -6.141 1.00 88.81 80 SER A CA 1
ATOM 623 C C . SER A 1 80 ? 3.118 -2.566 -5.388 1.00 88.81 80 SER A C 1
ATOM 625 O O . SER A 1 80 ? 3.818 -2.065 -4.510 1.00 88.81 80 SER A O 1
ATOM 627 N N . PHE A 1 81 ? 1.928 -2.070 -5.731 1.00 80.31 81 PHE A N 1
ATOM 628 C CA . PHE A 1 81 ? 1.318 -0.908 -5.088 1.00 80.31 81 PHE A CA 1
ATOM 629 C C . PHE A 1 81 ? 0.050 -1.309 -4.349 1.00 80.31 81 PHE A C 1
ATOM 631 O O . PHE A 1 81 ? -0.771 -2.057 -4.871 1.00 80.31 81 PHE A O 1
ATOM 638 N N . SER A 1 82 ? -0.139 -0.730 -3.170 1.00 79.50 82 SER A N 1
ATOM 639 C CA . SER A 1 82 ? -1.416 -0.717 -2.466 1.00 79.50 82 SER A CA 1
ATOM 640 C C . SER A 1 82 ? -1.889 0.727 -2.362 1.00 79.50 82 SER A C 1
ATOM 642 O O . SER A 1 82 ? -1.148 1.579 -1.865 1.00 79.50 82 SER A O 1
ATOM 644 N N . ARG A 1 83 ? -3.118 1.010 -2.794 1.00 68.25 83 ARG A N 1
ATOM 645 C CA . ARG A 1 83 ? -3.763 2.304 -2.555 1.00 68.25 83 ARG A CA 1
ATOM 646 C C . ARG A 1 83 ? -4.835 2.115 -1.486 1.00 68.25 83 ARG A C 1
ATOM 648 O O . ARG A 1 83 ? -5.685 1.245 -1.667 1.00 68.25 83 ARG A O 1
ATOM 655 N N . PRO A 1 84 ? -4.833 2.902 -0.400 1.00 68.00 84 PRO A N 1
ATOM 656 C CA . PRO A 1 84 ? -5.906 2.826 0.576 1.00 68.00 84 PRO A CA 1
ATOM 657 C C . PRO A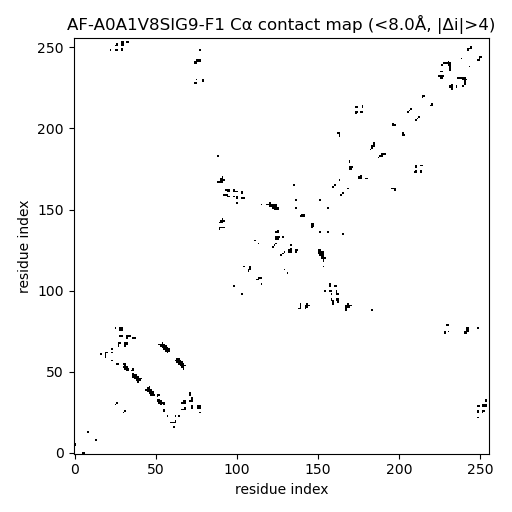 1 84 ? -7.220 3.260 -0.080 1.00 68.00 84 PRO A C 1
ATOM 659 O O . PRO A 1 84 ? -7.291 4.307 -0.726 1.00 68.00 84 PRO A O 1
ATOM 662 N N . VAL A 1 85 ? -8.257 2.448 0.094 1.00 55.03 85 VAL A N 1
ATOM 663 C CA . VAL A 1 85 ? -9.637 2.781 -0.263 1.00 55.03 85 VAL A CA 1
ATOM 664 C C . VAL A 1 85 ? -10.466 2.636 1.011 1.00 55.03 85 VAL A C 1
ATOM 666 O O . VAL A 1 85 ? -10.313 1.633 1.711 1.00 55.03 85 VAL A O 1
ATOM 669 N N . PRO A 1 86 ? -11.301 3.623 1.369 1.00 53.19 86 PRO A N 1
ATOM 670 C CA . PRO A 1 86 ? -12.125 3.515 2.560 1.00 53.19 86 PRO A CA 1
ATOM 671 C C . PRO A 1 86 ? -13.196 2.433 2.367 1.00 53.19 86 PRO A C 1
ATOM 673 O O . PRO A 1 86 ? -14.040 2.535 1.481 1.00 53.19 86 PRO A O 1
ATOM 676 N N . VAL A 1 87 ? -13.173 1.418 3.230 1.00 46.38 87 VAL A N 1
ATOM 677 C CA . VAL A 1 87 ? -14.224 0.401 3.385 1.00 46.38 87 VAL A CA 1
ATOM 678 C C . VAL A 1 87 ? -14.669 0.444 4.850 1.00 46.38 87 VAL A C 1
ATOM 680 O O . VAL A 1 87 ? -13.817 0.492 5.737 1.00 46.38 87 VAL A O 1
ATOM 683 N N . ARG A 1 88 ? -15.981 0.489 5.120 1.00 48.72 88 ARG A N 1
ATOM 684 C CA . ARG A 1 88 ? -16.555 0.580 6.482 1.00 48.72 88 ARG A CA 1
ATOM 685 C C . ARG A 1 88 ? -17.319 -0.705 6.816 1.00 48.72 88 ARG A C 1
ATOM 687 O O . ARG A 1 88 ? -18.175 -1.075 6.014 1.00 48.72 88 ARG A O 1
ATOM 694 N N . LYS A 1 89 ? -17.017 -1.382 7.940 1.00 50.81 89 LYS A N 1
ATOM 695 C CA . LYS A 1 89 ? -17.653 -2.663 8.330 1.00 50.81 89 LYS A CA 1
ATOM 696 C C . LYS A 1 89 ? -17.548 -3.014 9.818 1.00 50.81 89 LYS A C 1
ATOM 698 O O . LYS A 1 89 ? -16.518 -3.480 10.258 1.00 50.81 89 LYS A O 1
ATOM 703 N N . GLU A 1 90 ? -18.662 -3.013 10.523 1.00 48.00 90 GLU A N 1
ATOM 704 C CA . GLU A 1 90 ? -18.728 -2.809 11.977 1.00 48.00 90 GLU A CA 1
ATOM 705 C C . GLU A 1 90 ? -18.365 -4.018 12.870 1.00 48.00 90 GLU A C 1
ATOM 707 O O . GLU A 1 90 ? -18.550 -5.177 12.478 1.00 48.00 90 GLU A O 1
ATOM 712 N N . SER A 1 91 ? -17.895 -3.744 14.101 1.00 44.91 91 SER A N 1
ATOM 713 C CA . SER A 1 91 ? -17.378 -4.759 15.033 1.00 44.91 91 SER A CA 1
ATOM 714 C C . SER A 1 91 ? -17.369 -4.361 16.537 1.00 44.91 91 SER A C 1
ATOM 716 O O . SER A 1 91 ? -17.452 -3.178 16.868 1.00 44.91 91 SER A O 1
ATOM 718 N N . PRO A 1 92 ? -17.214 -5.319 17.488 1.00 49.66 92 PRO A N 1
ATOM 719 C CA . PRO A 1 92 ? -17.310 -5.063 18.937 1.00 49.66 92 PRO A CA 1
ATOM 720 C C . PRO A 1 92 ? -16.189 -4.183 19.527 1.00 49.66 92 PRO A C 1
ATOM 722 O O . PRO A 1 92 ? -15.074 -4.123 19.005 1.00 49.66 92 PRO A O 1
ATOM 725 N N . SER A 1 93 ? -16.437 -3.550 20.686 1.00 51.78 93 SER A N 1
ATOM 726 C CA . SER A 1 93 ? -15.461 -2.670 21.351 1.00 51.78 93 SER A CA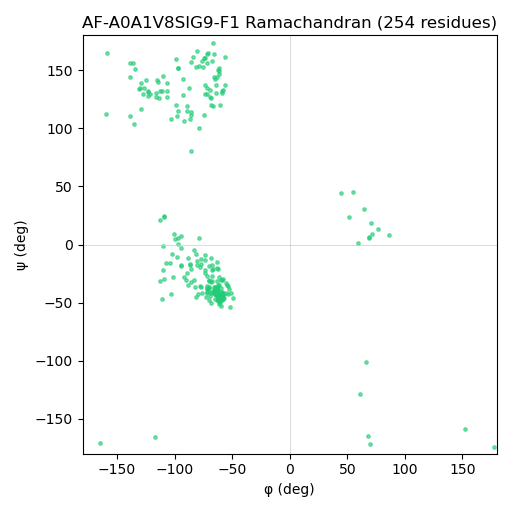 1
ATOM 727 C C . SER A 1 93 ? -14.637 -3.324 22.472 1.00 51.78 93 SER A C 1
ATOM 729 O O . SER A 1 93 ? -15.080 -4.259 23.135 1.00 51.78 93 SER A O 1
ATOM 731 N N . LEU A 1 94 ? -13.416 -2.811 22.696 1.00 52.34 94 LEU A N 1
ATOM 732 C CA . LEU A 1 94 ? -12.539 -3.163 23.820 1.00 52.34 94 LEU A CA 1
ATOM 733 C C . LEU A 1 94 ? -12.118 -1.881 24.538 1.00 52.34 94 LEU A C 1
ATOM 735 O O . LEU A 1 94 ? -11.721 -0.915 23.889 1.00 52.34 94 LEU A O 1
ATOM 739 N N . ARG A 1 95 ? -12.169 -1.878 25.873 1.00 59.31 95 ARG A N 1
ATOM 740 C CA . ARG A 1 95 ? -11.682 -0.767 26.701 1.00 59.31 95 ARG A CA 1
ATOM 741 C C . ARG A 1 95 ? -10.382 -1.179 27.379 1.00 59.31 95 ARG A C 1
ATOM 743 O O . ARG A 1 95 ? -10.320 -2.250 27.975 1.00 59.31 95 ARG A O 1
ATOM 750 N N . SER A 1 96 ? -9.365 -0.324 27.315 1.00 61.09 96 SER A N 1
ATOM 751 C CA . SER A 1 96 ? -8.100 -0.532 28.025 1.00 61.09 96 SER A CA 1
ATOM 752 C C . SER A 1 96 ? -7.933 0.477 29.148 1.00 61.09 96 SER A C 1
ATOM 754 O O . SER A 1 96 ? -8.096 1.680 28.952 1.00 61.09 96 SER A O 1
ATOM 756 N N . THR A 1 97 ? -7.565 -0.019 30.326 1.00 68.75 97 THR A N 1
ATOM 757 C CA . THR A 1 97 ? -7.180 0.798 31.484 1.00 68.75 97 THR A CA 1
ATOM 758 C C . THR A 1 97 ? -5.798 1.434 31.327 1.00 68.75 97 THR A C 1
ATOM 760 O O . THR A 1 97 ? -5.471 2.345 32.077 1.00 68.75 97 THR A O 1
ATOM 763 N N . TYR A 1 98 ? -5.003 0.989 30.348 1.00 75.94 98 TYR A N 1
ATOM 764 C CA . TYR A 1 98 ? -3.657 1.495 30.051 1.00 75.94 98 TYR A CA 1
ATOM 765 C C . TYR A 1 98 ? -3.633 2.534 28.918 1.00 75.94 98 TYR A C 1
ATOM 767 O O . TYR A 1 98 ? -2.563 2.929 28.463 1.00 75.94 98 TYR A O 1
ATOM 775 N N . ALA A 1 99 ? -4.800 2.945 28.419 1.00 82.00 99 ALA A N 1
ATOM 776 C CA . ALA A 1 99 ? -4.907 3.884 27.312 1.00 82.00 99 ALA A CA 1
ATOM 777 C C . ALA A 1 99 ? -4.461 5.302 27.707 1.00 82.00 99 ALA A C 1
ATOM 779 O O . ALA A 1 99 ? -5.018 5.895 28.633 1.00 82.00 99 ALA A O 1
ATOM 780 N N . ASP A 1 100 ? -3.530 5.884 26.943 1.00 88.19 100 ASP A N 1
ATOM 781 C CA . ASP A 1 100 ? -3.274 7.323 26.998 1.00 88.19 100 ASP A CA 1
ATOM 782 C C . ASP A 1 100 ? -4.348 8.076 26.201 1.00 88.19 100 ASP A C 1
ATOM 784 O O . ASP A 1 100 ? -4.324 8.168 24.968 1.00 88.19 100 ASP A O 1
ATOM 788 N N . LEU A 1 101 ? -5.322 8.622 26.928 1.00 88.44 101 LEU A N 1
ATOM 789 C CA . LEU A 1 101 ? -6.424 9.372 26.331 1.00 88.44 101 LEU A CA 1
ATOM 790 C C . LEU A 1 101 ? -5.954 10.689 25.704 1.00 88.44 101 LEU A C 1
ATOM 792 O O . LEU A 1 101 ? -6.574 11.138 24.742 1.00 88.44 101 LEU A O 1
ATOM 796 N N . LYS A 1 102 ? -4.856 11.290 26.190 1.00 88.44 102 LYS A N 1
ATOM 797 C CA . LYS A 1 102 ? -4.304 12.514 25.590 1.00 88.44 102 LYS A CA 1
ATOM 798 C C . LYS A 1 102 ? -3.689 12.210 24.230 1.00 88.44 102 LYS A C 1
ATOM 800 O O . LYS A 1 102 ? -4.020 12.886 23.259 1.00 88.44 102 LYS A O 1
ATOM 805 N N . GLY A 1 103 ? -2.869 11.163 24.137 1.00 87.56 103 GLY A N 1
ATOM 806 C CA . GLY A 1 103 ? -2.339 10.671 22.866 1.00 87.56 103 GLY A CA 1
ATOM 807 C C . GLY A 1 103 ? -3.445 10.273 21.888 1.00 87.56 103 GLY A C 1
ATOM 808 O O . GLY A 1 103 ? -3.397 10.641 20.715 1.00 87.56 103 GLY A O 1
ATOM 809 N N . THR A 1 104 ? -4.498 9.614 22.381 1.00 88.50 104 THR A N 1
ATOM 810 C CA . THR A 1 104 ? -5.669 9.263 21.561 1.00 88.50 104 THR A CA 1
ATOM 811 C C . THR A 1 104 ? -6.385 10.508 21.032 1.00 88.50 104 THR A C 1
ATOM 813 O O . THR A 1 104 ? -6.733 10.556 19.855 1.00 88.50 104 THR A O 1
ATOM 816 N N . ALA A 1 105 ? -6.564 11.540 21.861 1.00 88.00 105 ALA A N 1
ATOM 817 C CA . ALA A 1 105 ? -7.171 12.804 21.445 1.00 88.00 105 ALA A CA 1
ATOM 818 C C . ALA A 1 105 ? -6.306 13.557 20.424 1.00 88.00 105 ALA A C 1
ATOM 820 O O . ALA A 1 105 ? -6.841 14.115 19.471 1.00 88.00 105 ALA A O 1
ATOM 821 N N . ALA A 1 106 ? -4.979 13.535 20.578 1.00 89.19 106 ALA A N 1
ATOM 822 C CA . ALA A 1 106 ? -4.052 14.157 19.634 1.00 89.19 106 ALA A CA 1
ATOM 823 C C . ALA A 1 106 ? -4.089 13.471 18.259 1.00 89.19 106 ALA A C 1
ATOM 825 O O . ALA A 1 106 ? -4.220 14.144 17.235 1.00 89.19 106 ALA A O 1
ATOM 826 N N . LEU A 1 107 ? -4.050 12.131 18.234 1.00 87.25 107 LEU A N 1
ATOM 827 C CA . LEU A 1 107 ? -4.250 11.355 17.007 1.00 87.25 107 LEU A CA 1
ATOM 828 C C . LEU A 1 107 ? -5.618 11.678 16.398 1.00 87.25 107 LEU A C 1
ATOM 830 O O . LEU A 1 107 ? -5.726 11.908 15.192 1.00 87.25 107 LEU A O 1
ATOM 834 N N . PHE A 1 108 ? -6.642 11.759 17.255 1.00 85.69 108 PHE A N 1
ATOM 835 C CA . PHE A 1 108 ? -7.993 12.060 16.829 1.00 85.69 108 PHE A CA 1
ATOM 836 C C . PHE A 1 108 ? -8.136 13.460 16.213 1.00 85.69 108 PHE A C 1
ATOM 838 O O . PHE A 1 108 ? -8.854 13.628 15.230 1.00 85.69 108 PHE A O 1
ATOM 845 N N . GLY A 1 109 ? -7.437 14.464 16.731 1.00 85.38 109 GLY A N 1
ATOM 846 C CA . GLY A 1 109 ? -7.403 15.793 16.123 1.00 85.38 109 GLY A CA 1
ATOM 847 C C . GLY A 1 109 ? -6.711 15.786 14.762 1.00 85.38 109 GLY A C 1
ATOM 848 O O . GLY A 1 109 ? -7.220 16.373 13.811 1.00 85.38 109 GLY A O 1
ATOM 849 N N . GLY A 1 110 ? -5.598 15.057 14.633 1.00 85.25 110 GLY A N 1
ATOM 850 C CA . GLY A 1 110 ? -4.781 15.045 13.415 1.00 85.25 110 GLY A CA 1
ATOM 851 C C . GLY A 1 110 ? -5.501 14.522 12.168 1.00 85.25 110 GLY A C 1
ATOM 852 O O . GLY A 1 110 ? -5.449 15.152 11.117 1.00 85.25 110 GLY A O 1
ATOM 853 N N . TRP A 1 111 ? -6.184 13.382 12.268 1.00 81.56 111 TRP A N 1
ATOM 854 C CA . TRP A 1 111 ? -6.888 12.761 11.131 1.00 81.56 111 TRP A CA 1
ATOM 855 C C . TRP A 1 111 ? -8.322 13.278 10.887 1.00 81.56 111 TRP A C 1
ATOM 857 O O . TRP A 1 111 ? -8.827 13.129 9.778 1.00 81.56 111 TRP A O 1
ATOM 867 N N . SER A 1 112 ? -8.987 13.875 11.888 1.00 79.56 112 SER A N 1
ATOM 868 C CA . SER A 1 112 ? -10.380 14.344 11.771 1.00 79.56 112 SER A CA 1
ATOM 869 C C . SER A 1 112 ? -10.492 15.860 11.612 1.00 79.56 112 SER A C 1
ATOM 871 O O . SER A 1 112 ? -11.559 16.360 11.263 1.00 79.56 112 SER A O 1
ATOM 873 N N . GLY A 1 113 ? -9.423 16.600 11.924 1.00 83.25 113 GLY A N 1
ATOM 874 C CA . GLY A 1 113 ? -9.436 18.059 12.011 1.00 83.25 113 GLY A CA 1
ATOM 875 C C . GLY A 1 113 ? -10.240 18.613 13.194 1.00 83.25 113 GLY A C 1
ATOM 876 O O . GLY A 1 113 ? -10.412 19.824 13.283 1.00 83.25 113 GLY A O 1
ATOM 877 N N . THR A 1 114 ? -10.752 17.761 14.089 1.00 84.12 114 THR A N 1
ATOM 878 C CA . THR A 1 114 ? -11.601 18.173 15.217 1.00 84.12 114 THR A CA 1
ATOM 879 C C . THR A 1 114 ? -10.793 18.274 16.507 1.00 84.12 114 THR A C 1
ATOM 881 O O . THR A 1 114 ? -10.263 17.276 16.993 1.00 84.12 114 THR A O 1
ATOM 884 N N . ASP A 1 115 ? -10.761 19.462 17.110 1.00 86.38 115 ASP A N 1
ATOM 885 C CA . ASP A 1 115 ? -10.149 19.669 18.422 1.00 86.38 115 ASP A CA 1
ATOM 886 C C . ASP A 1 115 ? -11.142 19.382 19.559 1.00 86.38 115 ASP A C 1
ATOM 888 O O . ASP A 1 115 ? -12.058 20.161 19.833 1.00 86.38 115 ASP A O 1
ATOM 892 N N . LEU A 1 116 ? -10.929 18.263 20.257 1.00 84.31 116 LEU A N 1
ATOM 893 C CA . LEU A 1 116 ? -11.773 17.843 21.379 1.00 84.31 116 LEU A CA 1
ATOM 894 C C . LEU A 1 116 ? -11.583 18.663 22.657 1.00 84.31 116 LEU A C 1
ATOM 896 O O . LEU A 1 116 ? -12.365 18.495 23.594 1.00 84.31 116 LEU A O 1
ATOM 900 N N . SER A 1 117 ? -10.577 19.539 22.725 1.00 85.81 117 SER A N 1
ATOM 901 C CA . SER A 1 117 ? -10.392 20.437 23.870 1.00 85.81 117 SER A CA 1
ATOM 902 C C . SER A 1 117 ? -11.500 21.489 23.980 1.00 85.81 117 SER A C 1
ATOM 904 O O . SER A 1 117 ? -11.755 21.990 25.071 1.00 85.81 117 SER A O 1
ATOM 906 N N . THR A 1 118 ? -12.192 21.771 22.873 1.00 85.62 118 THR A N 1
ATOM 907 C CA . THR A 1 118 ? -13.259 22.779 22.788 1.00 85.62 118 THR A CA 1
ATOM 908 C C . THR A 1 118 ? -14.597 22.333 23.390 1.00 85.62 118 THR A C 1
ATOM 910 O O . THR A 1 118 ? -15.438 23.176 23.685 1.00 85.62 118 THR A O 1
ATOM 913 N N . PHE A 1 119 ? -14.780 21.028 23.606 1.00 84.69 119 PHE A N 1
ATOM 914 C CA . PHE A 1 119 ? -16.003 20.427 24.149 1.00 84.69 119 PHE A CA 1
ATOM 915 C C . PHE A 1 119 ? -15.864 20.183 25.656 1.00 84.69 119 PHE A C 1
ATOM 917 O O . PHE A 1 119 ? -14.756 19.922 26.142 1.00 84.69 119 PHE A O 1
ATOM 924 N N . SER A 1 120 ? -16.960 20.194 26.415 1.00 85.88 120 SER A N 1
ATOM 925 C CA . SER A 1 120 ? -16.922 19.809 27.835 1.00 85.88 120 SER A CA 1
ATOM 926 C C . SER A 1 120 ? -16.790 18.288 28.031 1.00 85.88 120 SER A C 1
ATOM 928 O O . SER A 1 120 ? -17.035 17.490 27.125 1.00 85.88 120 SER A O 1
ATOM 930 N N . ASP A 1 121 ? -16.351 17.853 29.216 1.00 84.31 121 ASP A N 1
ATOM 931 C CA . ASP A 1 121 ? -16.177 16.420 29.511 1.00 84.31 121 ASP A CA 1
ATOM 932 C C . ASP A 1 121 ? -17.513 15.684 29.718 1.00 84.31 121 ASP A C 1
ATOM 934 O O . ASP A 1 121 ? -17.590 14.475 29.482 1.00 84.31 121 ASP A O 1
ATOM 938 N N . ASP A 1 122 ? -18.562 16.419 30.101 1.00 85.81 122 ASP A N 1
ATOM 939 C CA . ASP A 1 122 ? -19.913 15.909 30.345 1.00 85.81 122 ASP A CA 1
ATOM 940 C C . ASP A 1 122 ? -20.840 16.029 29.129 1.00 85.81 122 ASP A C 1
ATOM 942 O O . ASP A 1 122 ? -21.992 15.596 29.201 1.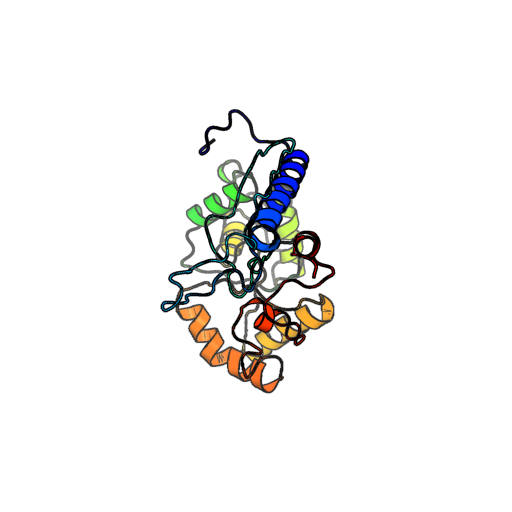00 85.81 122 ASP A O 1
ATOM 946 N N . GLU A 1 123 ? -20.391 16.609 28.019 1.00 86.19 123 GLU A N 1
ATOM 947 C CA . GLU A 1 123 ? -21.187 16.670 26.794 1.00 86.19 123 GLU A CA 1
ATOM 948 C C . GLU A 1 123 ? -21.477 15.275 26.241 1.00 86.19 123 GLU A C 1
ATOM 950 O O . GLU A 1 123 ? -20.651 14.362 26.315 1.00 86.19 123 GLU A O 1
ATOM 955 N N . ASP A 1 124 ? -22.677 15.119 25.680 1.00 87.19 124 ASP A N 1
ATOM 956 C CA . ASP A 1 124 ? -23.032 13.923 24.931 1.00 87.19 124 ASP A CA 1
ATOM 957 C C . ASP A 1 124 ? -22.714 14.131 23.451 1.00 87.19 124 ASP A C 1
ATOM 959 O O . ASP A 1 124 ? -23.400 14.864 22.727 1.00 87.19 124 ASP A O 1
ATOM 963 N N . PHE A 1 125 ? -21.651 13.475 22.997 1.00 84.88 125 PHE A N 1
ATOM 964 C CA . PHE A 1 125 ? -21.152 13.596 21.634 1.00 84.88 125 PHE A CA 1
ATOM 965 C C . PHE A 1 125 ? -22.099 12.977 20.602 1.00 84.88 125 PHE A C 1
ATOM 967 O O . PHE A 1 125 ? -21.937 13.252 19.412 1.00 84.88 125 PHE A O 1
ATOM 974 N N . GLN A 1 126 ? -23.113 12.215 21.029 1.00 80.81 126 GLN A N 1
ATOM 975 C CA . GLN A 1 126 ? -24.188 11.769 20.146 1.00 80.81 126 GLN A CA 1
ATOM 976 C C . GLN A 1 126 ? -24.979 12.955 19.567 1.00 80.81 126 GLN A C 1
ATOM 978 O O . GLN A 1 126 ? -25.373 12.914 18.404 1.00 80.81 126 GLN A O 1
ATOM 983 N N . PHE A 1 127 ? -25.152 14.038 20.336 1.00 79.31 127 PHE A N 1
ATOM 984 C CA . PHE A 1 127 ? -25.974 15.193 19.946 1.00 79.31 127 PHE A CA 1
ATOM 985 C C . PHE A 1 127 ? -25.165 16.472 19.713 1.00 79.31 127 PHE A C 1
ATOM 987 O O . PHE A 1 127 ? -25.535 17.275 18.861 1.00 79.31 127 PHE A O 1
ATOM 994 N N . ALA A 1 128 ? -24.054 16.652 20.432 1.00 75.00 128 ALA A N 1
ATOM 995 C CA . ALA A 1 128 ? -23.253 17.879 20.401 1.00 75.00 128 ALA A CA 1
ATOM 996 C C . ALA A 1 128 ? -21.882 17.726 19.712 1.00 75.00 128 ALA A C 1
ATOM 998 O O . ALA A 1 128 ? -21.139 18.696 19.621 1.00 75.00 128 ALA A O 1
ATOM 999 N N . GLY A 1 129 ? -21.522 16.528 19.235 1.00 69.75 129 GLY A N 1
ATOM 1000 C CA . GLY A 1 129 ? -20.206 16.255 18.648 1.00 69.75 129 GLY A CA 1
ATOM 1001 C C . GLY A 1 129 ? -20.038 16.705 17.190 1.00 69.75 129 GLY A C 1
ATOM 1002 O O . GLY A 1 129 ? -21.000 16.969 16.474 1.00 69.75 129 GLY A O 1
ATOM 1003 N N . ALA A 1 130 ? -18.788 16.727 16.714 1.00 75.56 130 ALA A N 1
ATOM 1004 C CA . ALA A 1 130 ? -18.487 16.928 15.296 1.00 75.56 130 ALA A CA 1
ATOM 1005 C C . ALA A 1 130 ? -19.087 15.801 14.421 1.00 75.56 130 ALA A C 1
ATOM 1007 O O . ALA A 1 130 ? -19.146 14.652 14.876 1.00 75.56 130 ALA A O 1
ATOM 1008 N N . PRO A 1 131 ? -19.431 16.061 13.141 1.00 80.00 131 PRO A N 1
ATOM 1009 C CA . PRO A 1 131 ? -20.062 15.065 12.265 1.00 80.00 131 PRO A CA 1
ATOM 1010 C C . PRO A 1 131 ? -19.295 13.738 12.156 1.00 80.00 131 PRO A C 1
ATOM 1012 O O . PRO A 1 131 ? -19.893 12.662 12.108 1.00 80.00 131 PRO A O 1
ATOM 1015 N N . ALA A 1 132 ? -17.958 13.795 12.169 1.00 74.06 132 ALA A N 1
ATOM 1016 C CA . ALA A 1 132 ? -17.108 12.605 12.148 1.00 74.06 132 ALA A CA 1
ATOM 1017 C C . ALA A 1 132 ? -17.303 11.720 13.392 1.00 74.06 132 ALA A C 1
ATOM 1019 O O . ALA A 1 132 ? -17.330 10.497 13.277 1.00 74.06 132 ALA A O 1
ATOM 1020 N N . ILE A 1 133 ? -17.475 12.329 14.569 1.00 78.31 133 ILE A N 1
ATOM 1021 C CA . ILE A 1 133 ? -17.705 11.609 15.826 1.00 78.31 133 ILE A CA 1
ATOM 1022 C C . ILE A 1 133 ? -19.106 11.022 15.853 1.00 78.31 133 ILE A C 1
ATOM 1024 O O . ILE A 1 133 ? -19.253 9.848 16.174 1.00 78.31 133 ILE A O 1
ATOM 1028 N N . GLN A 1 134 ? -20.114 11.797 15.461 1.00 83.62 134 GLN A N 1
ATOM 1029 C CA . GLN A 1 134 ? -21.499 11.327 15.417 1.00 83.62 134 GLN A CA 1
ATOM 1030 C C . GLN A 1 134 ? -21.652 10.116 14.491 1.00 83.62 134 GLN A C 1
ATOM 1032 O O . GLN A 1 134 ? -22.280 9.129 14.863 1.00 83.62 134 GLN A O 1
ATOM 1037 N N . SER A 1 135 ? -20.998 10.136 13.323 1.00 80.56 135 SER A N 1
ATOM 1038 C CA . SER A 1 135 ? -20.989 8.989 12.409 1.00 80.56 135 SER A CA 1
ATOM 1039 C C . SER A 1 135 ? -20.404 7.725 13.052 1.00 80.56 135 SER A C 1
ATOM 1041 O O . SER A 1 135 ? -20.957 6.646 12.851 1.00 80.56 135 SER A O 1
ATOM 1043 N N . MET A 1 136 ? -19.319 7.839 13.826 1.00 79.06 136 MET A N 1
ATOM 1044 C CA . MET A 1 136 ? -18.731 6.693 14.535 1.00 79.06 136 MET A CA 1
ATOM 1045 C C . MET A 1 136 ? -19.598 6.234 15.710 1.00 79.06 136 MET A C 1
ATOM 1047 O O . MET A 1 136 ? -19.779 5.037 15.905 1.00 79.06 136 MET A O 1
ATOM 1051 N N . ILE A 1 137 ? -20.157 7.175 16.474 1.00 82.00 137 ILE A N 1
ATOM 1052 C CA . ILE A 1 137 ? -21.033 6.881 17.611 1.00 82.00 137 ILE A CA 1
ATOM 1053 C C . ILE A 1 137 ? -22.273 6.121 17.156 1.00 82.00 137 ILE A C 1
ATOM 1055 O O . ILE A 1 137 ? -22.622 5.128 17.788 1.00 82.00 137 ILE A O 1
ATOM 1059 N N . ASN A 1 138 ? -22.913 6.541 16.063 1.00 82.50 138 ASN A N 1
ATOM 1060 C CA . ASN A 1 138 ? -24.086 5.851 15.527 1.00 82.50 138 ASN A CA 1
ATOM 1061 C C . ASN A 1 138 ? -23.751 4.387 15.207 1.00 82.50 138 ASN A C 1
ATOM 1063 O O . ASN A 1 138 ? -24.429 3.483 15.688 1.00 82.50 138 ASN A O 1
ATOM 1067 N N . SER A 1 139 ? -22.625 4.159 14.526 1.00 78.44 139 SER A N 1
ATOM 1068 C CA . SER A 1 139 ? -22.122 2.816 14.222 1.00 78.44 139 SER A CA 1
ATOM 1069 C C . SER A 1 139 ? -21.860 1.977 15.483 1.00 78.44 139 SER A C 1
ATOM 1071 O O . SER A 1 139 ? -22.312 0.836 15.601 1.00 78.44 139 SER A O 1
ATOM 1073 N N . TRP A 1 140 ? -21.194 2.539 16.498 1.00 79.06 140 TRP A N 1
ATOM 1074 C CA . TRP A 1 140 ? -20.933 1.819 17.751 1.00 79.06 140 TRP A CA 1
ATOM 1075 C C . TRP A 1 140 ? -22.188 1.580 18.592 1.00 79.06 140 TRP A C 1
ATOM 1077 O O . TRP A 1 140 ? -22.265 0.587 19.311 1.00 79.06 140 TRP A O 1
ATOM 1087 N N . THR A 1 141 ? -23.165 2.480 18.538 1.00 80.50 141 THR A N 1
ATOM 1088 C CA . THR A 1 141 ? -24.438 2.354 19.266 1.00 80.50 141 THR A CA 1
ATOM 1089 C C . THR A 1 141 ? -25.283 1.213 18.695 1.00 80.50 141 THR A C 1
ATOM 1091 O O . THR A 1 141 ? -25.991 0.523 19.431 1.00 80.50 141 THR A O 1
ATOM 1094 N N . GLU A 1 142 ? -25.174 0.967 17.390 1.00 75.94 142 GLU A N 1
ATOM 1095 C CA . GLU A 1 142 ? -25.857 -0.135 16.713 1.00 75.94 142 GLU A CA 1
ATOM 1096 C C . GLU A 1 142 ? -25.169 -1.487 16.939 1.00 75.94 142 GLU A C 1
ATOM 1098 O O . GLU A 1 142 ? -25.853 -2.504 17.084 1.00 75.94 142 GLU A O 1
ATOM 1103 N N . THR A 1 143 ? -23.835 -1.507 17.015 1.00 68.94 143 THR A N 1
ATOM 1104 C CA . THR A 1 143 ? -23.058 -2.758 16.918 1.00 68.94 143 THR A CA 1
ATOM 1105 C C . THR A 1 143 ? -22.392 -3.225 18.195 1.00 68.94 143 THR A C 1
ATOM 1107 O O . THR A 1 143 ? -22.110 -4.418 18.336 1.00 68.94 143 THR A O 1
ATOM 1110 N N . VAL A 1 144 ? -22.153 -2.330 19.152 1.00 69.19 144 VAL A N 1
ATOM 1111 C CA . VAL A 1 144 ? -21.555 -2.696 20.433 1.00 69.19 144 VAL A CA 1
ATOM 1112 C C . VAL A 1 144 ? -22.677 -3.066 21.409 1.00 69.19 144 VAL A C 1
ATOM 1114 O O . VAL A 1 144 ? -23.519 -2.232 21.737 1.00 69.19 144 VAL A O 1
ATOM 1117 N N . PRO A 1 145 ? -22.723 -4.304 21.929 1.00 70.56 145 PRO A N 1
ATOM 1118 C CA . PRO A 1 145 ? -23.737 -4.668 22.910 1.00 70.56 145 PRO A CA 1
ATOM 1119 C C . PRO A 1 145 ? -23.667 -3.768 24.152 1.00 70.56 145 PRO A C 1
ATOM 1121 O O . PRO A 1 145 ? -22.598 -3.567 24.727 1.00 70.56 145 PRO A O 1
ATOM 1124 N N . GLY A 1 146 ? -24.819 -3.245 24.580 1.00 75.25 146 GLY A N 1
ATOM 1125 C CA . GLY A 1 146 ? -24.937 -2.431 25.794 1.00 75.25 146 GLY A CA 1
ATOM 1126 C C . GLY A 1 146 ? -24.650 -0.933 25.630 1.00 75.25 146 GLY A C 1
ATOM 1127 O O . GLY A 1 146 ? -24.601 -0.237 26.639 1.00 75.25 146 GLY A O 1
ATOM 1128 N N . THR A 1 147 ? -24.481 -0.415 24.407 1.00 79.00 147 THR A N 1
ATOM 1129 C CA . THR A 1 147 ? -24.237 1.024 24.161 1.00 79.00 147 THR A CA 1
ATOM 1130 C C . THR A 1 147 ? -25.477 1.832 23.765 1.00 79.00 147 THR A C 1
ATOM 1132 O O . THR A 1 147 ? -25.404 3.056 23.797 1.00 79.00 147 THR A O 1
ATOM 1135 N N . LYS A 1 148 ? -26.618 1.189 23.461 1.00 77.44 148 LYS A N 1
ATOM 1136 C CA . LYS A 1 148 ? -27.850 1.851 22.970 1.00 77.44 148 LYS A CA 1
ATOM 1137 C C . LYS A 1 148 ? -28.377 2.991 23.847 1.00 77.44 148 LYS A C 1
ATOM 1139 O O . LYS A 1 148 ? -28.845 3.983 23.307 1.00 77.44 148 LYS A O 1
ATOM 1144 N N . ASP A 1 149 ? -28.232 2.872 25.165 1.00 82.00 149 ASP A N 1
ATOM 1145 C CA . ASP A 1 149 ? -28.684 3.880 26.137 1.00 82.00 149 ASP A CA 1
ATOM 1146 C C . ASP A 1 149 ? -27.505 4.554 26.865 1.00 82.00 149 ASP A C 1
ATOM 1148 O O . ASP A 1 149 ? -27.635 5.056 27.984 1.00 82.00 149 ASP A O 1
ATOM 1152 N N . THR A 1 150 ? -26.306 4.510 26.276 1.00 84.69 150 THR A N 1
ATOM 1153 C CA . THR A 1 150 ? -25.096 5.060 26.894 1.00 84.69 150 THR A CA 1
ATOM 1154 C C . THR A 1 150 ? -24.862 6.501 26.464 1.00 84.69 150 THR A C 1
ATOM 1156 O O . THR A 1 150 ? -24.758 6.792 25.280 1.00 84.69 150 THR A O 1
ATOM 1159 N N . LYS A 1 151 ? -24.655 7.386 27.444 1.00 87.75 151 LYS A N 1
ATOM 1160 C CA . LYS A 1 151 ? -24.181 8.751 27.202 1.00 87.75 151 LYS A CA 1
ATOM 1161 C C . LYS A 1 151 ? -22.744 8.738 26.672 1.00 87.75 151 LYS A C 1
ATOM 1163 O O . LYS A 1 151 ? -21.823 8.304 27.378 1.00 87.75 151 LYS A O 1
ATOM 1168 N N . TRP A 1 152 ? -22.527 9.253 25.466 1.00 87.25 152 TRP A N 1
ATOM 1169 C CA . TRP A 1 152 ? -21.219 9.243 24.813 1.00 87.25 152 TRP A CA 1
ATOM 1170 C C . TRP A 1 152 ? -20.373 10.445 25.225 1.00 87.25 152 TRP A C 1
ATOM 1172 O O . TRP A 1 152 ? -20.255 11.422 24.496 1.00 87.25 152 TRP A O 1
ATOM 1182 N N . THR A 1 153 ? -19.750 10.365 26.401 1.00 89.56 153 THR A N 1
ATOM 1183 C CA . THR A 1 153 ? -18.831 11.408 26.886 1.00 89.56 153 THR A CA 1
ATOM 1184 C C . THR A 1 153 ? -17.489 11.390 26.156 1.00 89.56 153 THR A C 1
ATOM 1186 O O . THR A 1 153 ? -17.064 10.357 25.625 1.00 89.56 153 THR A O 1
ATOM 1189 N N . LYS A 1 154 ? -16.747 12.505 26.219 1.00 88.00 154 LYS A N 1
ATOM 1190 C CA . LYS A 1 154 ? -15.386 12.623 25.660 1.00 88.00 154 LYS A CA 1
ATOM 1191 C C . LYS A 1 154 ? -14.486 11.467 26.098 1.00 88.00 154 LYS A C 1
ATOM 1193 O O . LYS A 1 154 ? -13.815 10.836 25.284 1.00 88.00 154 LYS A O 1
ATOM 1198 N N . LYS A 1 155 ? -14.513 11.145 27.396 1.00 87.44 155 LYS A N 1
ATOM 1199 C CA . LYS A 1 155 ? -13.745 10.038 27.977 1.00 87.44 155 LYS A CA 1
ATOM 1200 C C . LYS A 1 155 ? -14.126 8.698 27.355 1.00 87.44 155 LYS A C 1
ATOM 1202 O O . LYS A 1 155 ? -13.238 7.908 27.043 1.00 87.44 155 LYS A O 1
ATOM 1207 N N . LEU A 1 156 ? -15.419 8.439 27.171 1.00 86.00 156 LEU A N 1
ATOM 1208 C CA . LEU A 1 156 ? -15.895 7.176 26.618 1.00 86.00 156 LEU A CA 1
ATOM 1209 C C . LEU A 1 156 ? -15.517 7.014 25.142 1.00 86.00 156 LEU A C 1
ATOM 1211 O O . LEU A 1 156 ? -15.087 5.929 24.743 1.00 86.00 156 LEU A O 1
ATOM 1215 N N . VAL A 1 157 ? -15.637 8.085 24.357 1.00 86.25 157 VAL A N 1
ATOM 1216 C CA . VAL A 1 157 ? -15.231 8.117 22.944 1.00 86.25 157 VAL A CA 1
ATOM 1217 C C . VAL A 1 157 ? -13.731 7.859 22.818 1.00 86.25 157 VAL A C 1
ATOM 1219 O O . VAL A 1 157 ? -13.319 6.966 22.081 1.00 86.25 157 VAL A O 1
ATOM 1222 N N . LEU A 1 158 ? -12.902 8.563 23.595 1.00 87.75 158 LEU A N 1
ATOM 1223 C CA . LEU A 1 158 ? -11.451 8.362 23.580 1.00 87.75 158 LEU A CA 1
ATOM 1224 C C . LEU A 1 158 ? -11.058 6.951 24.032 1.00 87.75 158 LEU A C 1
ATOM 1226 O O . LEU A 1 158 ? -10.170 6.348 23.443 1.00 87.75 158 LEU A O 1
ATOM 1230 N N . GLN A 1 159 ? -11.745 6.376 25.021 1.00 86.00 159 GLN A N 1
ATOM 1231 C CA . GLN A 1 159 ? -11.516 4.982 25.417 1.00 86.00 159 GLN A CA 1
ATOM 1232 C C . GLN A 1 159 ? -11.854 3.991 24.303 1.00 86.00 159 GLN A C 1
ATOM 1234 O O . GLN A 1 159 ? -11.150 2.992 24.158 1.00 86.00 159 GLN A O 1
ATOM 1239 N N . HIS A 1 160 ? -12.903 4.258 23.520 1.00 82.12 160 HIS A N 1
ATOM 1240 C CA . HIS A 1 160 ? -13.233 3.436 22.361 1.00 82.12 160 HIS A CA 1
ATOM 1241 C C . HIS A 1 160 ? -12.213 3.602 21.245 1.00 82.12 160 HIS A C 1
ATOM 1243 O O . HIS A 1 160 ? -11.905 2.614 20.603 1.00 82.12 160 HIS A O 1
ATOM 1249 N N . LEU A 1 161 ? -11.658 4.791 21.022 1.00 85.00 161 LEU A N 1
ATOM 1250 C CA . LEU A 1 161 ? -10.656 5.025 19.976 1.00 85.00 161 LEU A CA 1
ATOM 1251 C C . LEU A 1 161 ? -9.248 4.540 20.349 1.00 85.00 161 LEU A C 1
ATOM 1253 O O . LEU A 1 161 ? -8.413 4.346 19.468 1.00 85.00 161 LEU A O 1
ATOM 1257 N N . ALA A 1 162 ? -8.969 4.341 21.637 1.00 85.75 162 ALA A N 1
ATOM 1258 C CA . ALA A 1 162 ? -7.621 4.067 22.131 1.00 85.75 162 ALA A CA 1
ATOM 1259 C C . ALA A 1 162 ? -6.987 2.779 21.579 1.00 85.75 162 ALA A C 1
ATOM 1261 O O . ALA A 1 162 ? -5.766 2.683 21.487 1.00 85.75 162 ALA A O 1
ATOM 1262 N N . ILE A 1 163 ? -7.796 1.782 21.216 1.00 82.19 163 ILE A N 1
ATOM 1263 C CA . ILE A 1 163 ? -7.337 0.559 20.545 1.00 82.19 163 ILE A CA 1
ATOM 1264 C C . ILE A 1 163 ? -7.901 0.573 19.131 1.00 82.19 163 ILE A C 1
ATOM 1266 O O . ILE A 1 163 ? -9.081 0.823 18.973 1.00 82.19 163 ILE A O 1
ATOM 1270 N N . SER A 1 164 ? -7.084 0.307 18.111 1.00 75.44 164 SER A N 1
ATOM 1271 C CA . SER A 1 164 ? -7.461 0.293 16.681 1.00 75.44 164 SER A CA 1
ATOM 1272 C C . SER A 1 164 ? -8.031 1.592 16.084 1.00 75.44 164 SER A C 1
ATOM 1274 O O . SER A 1 164 ? -8.344 1.605 14.895 1.00 75.44 164 SER A O 1
ATOM 1276 N N . GLY A 1 165 ? -8.147 2.699 16.826 1.00 80.88 165 GLY A N 1
ATOM 1277 C CA . GLY A 1 165 ? -8.752 3.924 16.297 1.00 80.88 165 GLY A CA 1
ATOM 1278 C C . GLY A 1 165 ? -10.210 3.692 15.890 1.00 80.88 165 GLY A C 1
ATOM 1279 O O . GLY A 1 165 ? -10.999 3.155 16.663 1.00 80.88 165 GLY A O 1
ATOM 1280 N N . ALA A 1 166 ? -10.552 4.075 14.661 1.00 73.94 166 ALA A N 1
ATOM 1281 C CA . ALA A 1 166 ? -11.863 3.849 14.036 1.00 73.94 166 ALA A CA 1
ATOM 1282 C C . ALA A 1 166 ? -11.871 2.578 13.182 1.00 73.94 166 ALA A C 1
ATOM 1284 O O . ALA A 1 166 ? -12.822 2.341 12.444 1.00 73.94 166 ALA A O 1
ATOM 1285 N N . HIS A 1 167 ? -10.797 1.786 13.235 1.00 77.62 167 HIS A N 1
ATOM 1286 C CA . HIS A 1 167 ? -10.749 0.504 12.560 1.00 77.62 167 HIS A CA 1
ATOM 1287 C C . HIS A 1 167 ? -11.436 -0.571 13.388 1.00 77.62 167 HIS A C 1
ATOM 1289 O O . HIS A 1 167 ? -11.467 -0.551 14.622 1.00 77.62 167 HIS A O 1
ATOM 1295 N N . GLU A 1 168 ? -11.918 -1.547 12.648 1.00 76.75 168 GLU A N 1
ATOM 1296 C CA . GLU A 1 168 ? -12.772 -2.619 13.109 1.00 76.75 168 GLU A CA 1
ATOM 1297 C C . GLU A 1 168 ? -11.981 -3.661 13.893 1.00 76.75 168 GLU A C 1
ATOM 1299 O O . GLU A 1 168 ? -10.773 -3.832 13.708 1.00 76.75 168 GLU A O 1
ATOM 1304 N N . ARG A 1 169 ? -12.660 -4.353 14.809 1.00 81.06 169 ARG A N 1
ATOM 1305 C CA . ARG A 1 169 ? -12.025 -5.276 15.760 1.00 81.06 169 ARG A CA 1
ATOM 1306 C C . ARG A 1 169 ? -12.682 -6.640 15.741 1.00 81.06 169 ARG A C 1
ATOM 1308 O O . ARG A 1 169 ? -13.880 -6.757 15.958 1.00 81.06 169 ARG A O 1
ATOM 1315 N N . ALA A 1 170 ? -11.899 -7.699 15.606 1.00 87.25 170 ALA A N 1
ATOM 1316 C CA . ALA A 1 170 ? -12.388 -9.055 15.819 1.00 87.25 170 ALA A CA 1
ATOM 1317 C C . ALA A 1 170 ? -11.895 -9.555 17.185 1.00 87.25 170 ALA A C 1
ATOM 1319 O O . ALA A 1 170 ? -10.705 -9.809 17.363 1.00 87.25 170 ALA A O 1
ATOM 1320 N N . ILE A 1 171 ? -12.799 -9.658 18.164 1.00 87.00 171 ILE A N 1
ATOM 1321 C CA . ILE A 1 171 ? -12.469 -10.020 19.552 1.00 87.00 171 ILE A CA 1
ATOM 1322 C C . ILE A 1 171 ? -13.239 -11.279 19.941 1.00 87.00 171 ILE A C 1
ATOM 1324 O O . ILE A 1 171 ? -14.456 -11.344 19.786 1.00 87.00 171 ILE A O 1
ATOM 1328 N N . GLY A 1 172 ? -12.536 -12.272 20.482 1.00 89.31 172 GLY A N 1
ATOM 1329 C CA . GLY A 1 172 ? -13.143 -13.495 20.994 1.00 89.31 172 GLY A CA 1
ATOM 1330 C C . GLY A 1 172 ? -12.194 -14.684 20.935 1.00 89.31 172 GLY A C 1
ATOM 1331 O O . GLY A 1 172 ? -10.976 -14.528 20.870 1.00 89.31 172 GLY A O 1
ATOM 1332 N N . SER A 1 173 ? -12.771 -15.887 20.949 1.00 94.31 173 SER A N 1
ATOM 1333 C CA . SER A 1 173 ? -12.029 -17.125 20.693 1.00 94.31 173 SER A CA 1
ATOM 1334 C C . SER A 1 173 ? -11.503 -17.176 19.245 1.00 94.31 173 SER A C 1
ATOM 1336 O O . SER A 1 173 ? -12.029 -16.458 18.390 1.00 94.31 173 SER A O 1
ATOM 1338 N N . PRO A 1 174 ? -10.537 -18.053 18.914 1.00 94.75 174 PRO A N 1
ATOM 1339 C CA . PRO A 1 174 ? -10.058 -18.214 17.538 1.00 94.75 174 PRO A CA 1
ATOM 1340 C C . PRO A 1 174 ? -11.173 -18.488 16.529 1.00 94.75 174 PRO A C 1
ATOM 1342 O O . PRO A 1 174 ? -11.207 -17.867 15.471 1.00 94.75 174 PRO A O 1
ATOM 1345 N N . THR A 1 175 ? -12.131 -19.348 16.885 1.00 95.94 175 THR A N 1
ATOM 1346 C CA . THR A 1 175 ? -13.301 -19.652 16.053 1.00 95.94 175 THR A CA 1
ATOM 1347 C C . THR A 1 175 ? -14.199 -18.429 15.879 1.00 95.94 175 THR A C 1
ATOM 1349 O O . THR A 1 175 ? -14.661 -18.164 14.772 1.00 95.94 175 THR A O 1
ATOM 1352 N N . THR A 1 176 ? -14.415 -17.648 16.944 1.00 93.56 176 THR A N 1
ATOM 1353 C CA . THR A 1 176 ? -15.189 -16.397 16.881 1.00 93.56 176 THR A CA 1
ATOM 1354 C C . THR A 1 176 ? -14.536 -15.401 15.928 1.00 93.56 176 THR A C 1
ATOM 1356 O O . THR A 1 176 ? -15.200 -14.881 15.037 1.00 93.56 176 THR A O 1
ATOM 1359 N N . VAL A 1 177 ? -13.230 -15.170 16.080 1.00 94.19 177 VAL A N 1
ATOM 1360 C CA . VAL A 1 177 ? -12.472 -14.245 15.230 1.00 94.19 177 VAL A CA 1
ATOM 1361 C C . VAL A 1 177 ? -12.478 -14.717 13.779 1.00 94.19 177 VAL A C 1
ATOM 1363 O O . VAL A 1 177 ? -12.807 -13.936 12.894 1.00 94.19 177 VAL A O 1
ATOM 1366 N N . ALA A 1 178 ? -12.204 -15.996 13.522 1.00 95.25 178 ALA A N 1
ATOM 1367 C CA . ALA A 1 178 ? -12.223 -16.545 12.170 1.00 95.25 178 ALA A CA 1
ATOM 1368 C C . ALA A 1 178 ? -13.616 -16.462 11.515 1.00 95.25 178 ALA A C 1
ATOM 1370 O O . ALA A 1 178 ? -13.703 -16.209 10.317 1.00 95.25 178 ALA A O 1
ATOM 1371 N N . ASN A 1 179 ? -14.707 -16.607 12.277 1.00 94.81 179 ASN A N 1
ATOM 1372 C CA . ASN A 1 179 ? -16.067 -16.394 11.764 1.00 94.81 179 ASN A CA 1
ATOM 1373 C C . ASN A 1 179 ? -16.319 -14.931 11.378 1.00 94.81 179 ASN A C 1
ATOM 1375 O O . ASN A 1 179 ? -16.941 -14.682 10.350 1.00 94.81 179 ASN A O 1
ATOM 1379 N N . ILE A 1 180 ? -15.825 -13.974 12.170 1.00 92.12 180 ILE A N 1
ATOM 1380 C CA . ILE A 1 180 ? -15.926 -12.540 11.852 1.00 92.12 180 ILE A CA 1
ATOM 1381 C C . ILE A 1 180 ? -15.150 -12.227 10.567 1.00 92.12 180 ILE A C 1
ATOM 1383 O O . ILE A 1 180 ? -15.700 -11.606 9.661 1.00 92.12 180 ILE A O 1
ATOM 1387 N N . LEU A 1 181 ? -13.905 -12.706 10.458 1.00 93.56 181 LEU A N 1
ATOM 1388 C CA . LEU A 1 181 ? -13.087 -12.516 9.256 1.00 93.56 181 LEU A CA 1
ATOM 1389 C C . LEU A 1 181 ? -13.752 -13.137 8.020 1.00 93.56 181 LEU A C 1
ATOM 1391 O O . LEU A 1 181 ? -13.839 -12.481 6.986 1.00 93.56 181 LEU A O 1
ATOM 1395 N N . GLN A 1 182 ? -14.275 -14.362 8.133 1.00 93.12 182 GLN A N 1
ATOM 1396 C CA . GLN A 1 182 ? -14.968 -15.030 7.028 1.00 93.12 182 GLN A CA 1
ATOM 1397 C C . GLN A 1 182 ? -16.214 -14.254 6.592 1.00 93.12 182 GLN A C 1
ATOM 1399 O O . GLN A 1 182 ? -16.386 -14.002 5.407 1.00 93.12 182 GLN A O 1
ATOM 1404 N N . LYS A 1 183 ? -17.035 -13.788 7.543 1.00 92.25 183 LYS A N 1
ATOM 1405 C CA . LYS A 1 183 ? -18.198 -12.941 7.247 1.00 92.25 183 LYS A CA 1
ATOM 1406 C C . LYS A 1 183 ? -17.792 -11.697 6.457 1.00 92.25 183 LYS A C 1
ATOM 1408 O O . LYS A 1 183 ? -18.479 -11.298 5.520 1.00 92.25 183 LYS A O 1
ATOM 1413 N N . TRP A 1 184 ? -16.677 -11.066 6.824 1.00 91.00 184 TRP A N 1
ATOM 1414 C CA . TRP A 1 184 ? -16.177 -9.914 6.086 1.00 91.00 184 TRP A CA 1
ATOM 1415 C C . TRP A 1 184 ? -15.761 -10.275 4.662 1.00 91.00 184 TRP A C 1
ATOM 1417 O O . TRP A 1 184 ? -16.147 -9.540 3.761 1.00 91.00 184 TRP A O 1
ATOM 1427 N N . VAL A 1 185 ? -15.070 -11.392 4.436 1.00 92.31 185 VAL A N 1
ATOM 1428 C CA . VAL A 1 185 ? -14.754 -11.881 3.081 1.00 92.31 185 VAL A CA 1
ATOM 1429 C C . VAL A 1 185 ? -16.037 -12.139 2.285 1.00 92.31 185 VAL A C 1
ATOM 1431 O O . VAL A 1 185 ? -16.220 -11.553 1.220 1.00 92.31 185 VAL A O 1
ATOM 1434 N N . ASP A 1 186 ? -16.968 -12.917 2.836 1.00 92.31 186 ASP A N 1
ATOM 1435 C CA . ASP A 1 186 ? -18.181 -13.359 2.139 1.00 92.31 186 ASP A CA 1
ATOM 1436 C C . ASP A 1 186 ? -19.112 -12.188 1.791 1.00 92.31 186 ASP A C 1
ATOM 1438 O O . ASP A 1 186 ? -19.645 -12.106 0.687 1.00 92.31 186 ASP A O 1
ATOM 1442 N N . GLU A 1 187 ? -19.292 -11.238 2.709 1.00 91.75 187 GLU A N 1
ATOM 1443 C CA . GLU A 1 187 ? -20.221 -10.122 2.509 1.00 91.75 187 GLU A CA 1
ATOM 1444 C C . GLU A 1 187 ? -19.560 -8.883 1.894 1.00 91.75 187 GLU A C 1
ATOM 1446 O O . GLU A 1 187 ? -20.254 -8.042 1.332 1.00 91.75 187 GLU A O 1
ATOM 1451 N N . ALA A 1 188 ? -18.254 -8.662 2.099 1.00 86.88 188 ALA A N 1
ATOM 1452 C CA . ALA A 1 188 ? -17.561 -7.473 1.569 1.00 86.88 188 ALA A CA 1
ATOM 1453 C C . ALA A 1 188 ? -16.888 -7.748 0.235 1.00 86.88 188 ALA A C 1
ATOM 1455 O O . ALA A 1 188 ? -16.520 -6.788 -0.435 1.00 86.88 188 ALA A O 1
ATOM 1456 N N . GLN A 1 189 ? -16.665 -9.026 -0.084 1.00 89.25 189 GLN A N 1
ATOM 1457 C CA . GLN A 1 189 ? -15.822 -9.445 -1.196 1.00 89.25 189 GLN A CA 1
ATOM 1458 C C . GLN A 1 189 ? -14.420 -8.818 -1.087 1.00 89.25 189 GLN A C 1
ATOM 1460 O O . GLN A 1 189 ? -13.900 -8.255 -2.044 1.00 89.25 189 GLN A O 1
ATOM 1465 N N . ILE A 1 190 ? -13.841 -8.856 0.122 1.00 90.19 190 ILE A N 1
ATOM 1466 C CA . ILE A 1 190 ? -12.455 -8.432 0.368 1.00 90.19 190 ILE A CA 1
ATOM 1467 C C . ILE A 1 190 ? -11.515 -9.632 0.261 1.00 90.19 190 ILE A C 1
ATOM 1469 O O . ILE A 1 190 ? -11.835 -10.720 0.735 1.00 90.19 190 ILE A O 1
ATOM 1473 N N . ASP A 1 191 ? -10.326 -9.408 -0.291 1.00 89.75 191 ASP A N 1
ATOM 1474 C CA . ASP A 1 191 ? -9.339 -10.472 -0.521 1.00 89.75 191 ASP A CA 1
ATOM 1475 C C . ASP A 1 191 ? -8.405 -10.712 0.678 1.00 89.75 191 ASP A C 1
ATOM 1477 O O . ASP A 1 191 ? -7.660 -11.691 0.721 1.00 89.75 191 ASP A O 1
ATOM 1481 N N . GLY A 1 192 ? -8.404 -9.814 1.669 1.00 90.06 192 GLY A N 1
ATOM 1482 C CA . GLY A 1 192 ? -7.511 -9.922 2.817 1.00 90.06 192 GLY A CA 1
ATOM 1483 C C . GLY A 1 192 ? -7.610 -8.770 3.810 1.00 90.06 192 GLY A C 1
ATOM 1484 O O . GLY A 1 192 ? -8.454 -7.881 3.697 1.00 90.06 192 GLY A O 1
ATOM 1485 N N . PHE A 1 193 ? -6.717 -8.796 4.803 1.00 90.75 193 PHE A N 1
ATOM 1486 C CA . PHE A 1 193 ? -6.751 -7.896 5.954 1.00 90.75 193 PHE A CA 1
ATOM 1487 C C . PHE A 1 193 ? -5.400 -7.233 6.201 1.00 90.75 193 PHE A C 1
ATOM 1489 O O . PHE A 1 193 ? -4.367 -7.897 6.267 1.00 90.75 193 PHE A O 1
ATOM 1496 N N . HIS A 1 194 ? -5.422 -5.925 6.450 1.00 89.38 194 HIS A N 1
ATOM 1497 C CA . HIS A 1 194 ? -4.345 -5.257 7.172 1.00 89.38 194 HIS A CA 1
ATOM 1498 C C . HIS A 1 194 ? -4.612 -5.370 8.671 1.00 89.38 194 HIS A C 1
ATOM 1500 O O . HIS A 1 194 ? -5.582 -4.811 9.179 1.00 89.38 194 HIS A O 1
ATOM 1506 N N . ILE A 1 195 ? -3.749 -6.097 9.377 1.00 89.38 195 ILE A N 1
ATOM 1507 C CA . ILE A 1 195 ? -3.905 -6.337 10.810 1.00 89.38 195 ILE A CA 1
ATOM 1508 C C . ILE A 1 195 ? -3.057 -5.334 11.591 1.00 89.38 195 ILE A C 1
ATOM 1510 O O . ILE A 1 195 ? -1.828 -5.353 11.531 1.00 89.38 195 ILE A O 1
ATOM 1514 N N . SER A 1 196 ? -3.727 -4.466 12.341 1.00 88.50 196 SER A N 1
ATOM 1515 C CA . SER A 1 196 ? -3.109 -3.570 13.316 1.00 88.50 196 SER A CA 1
ATOM 1516 C C . SER A 1 196 ? -2.934 -4.265 14.671 1.00 88.50 196 SER A C 1
ATOM 1518 O O . SER A 1 196 ? -3.610 -5.244 14.989 1.00 88.50 196 SER A O 1
ATOM 1520 N N . TYR A 1 197 ? -1.992 -3.772 15.475 1.00 88.44 197 TYR A N 1
ATOM 1521 C CA . TYR A 1 197 ? -1.632 -4.372 16.758 1.00 88.44 197 TYR A CA 1
ATOM 1522 C C . TYR A 1 197 ? -2.071 -3.503 17.938 1.00 88.44 197 TYR A C 1
ATOM 1524 O O . TYR A 1 197 ? -2.005 -2.277 17.882 1.00 88.44 197 TYR A O 1
ATOM 1532 N N . ALA A 1 198 ? -2.472 -4.149 19.034 1.00 87.06 198 ALA A N 1
ATOM 1533 C CA . ALA A 1 198 ? -2.641 -3.484 20.328 1.00 87.06 198 ALA A CA 1
ATOM 1534 C C . ALA A 1 198 ? -1.329 -3.498 21.131 1.00 87.06 198 ALA A C 1
ATOM 1536 O O . ALA A 1 198 ? -1.006 -2.549 21.837 1.00 87.06 198 ALA A O 1
ATOM 1537 N N . THR A 1 199 ? -0.551 -4.572 20.991 1.00 87.69 199 THR A N 1
ATOM 1538 C CA . THR A 1 199 ? 0.775 -4.746 21.594 1.00 87.69 199 THR A CA 1
ATOM 1539 C C . THR A 1 199 ? 1.719 -5.398 20.593 1.00 87.69 199 THR A C 1
ATOM 1541 O O . THR A 1 199 ? 1.315 -6.275 19.824 1.00 87.69 199 THR A O 1
ATOM 1544 N N . THR A 1 200 ? 2.988 -4.998 20.621 1.00 89.75 200 THR A N 1
ATOM 1545 C CA . THR A 1 200 ? 4.045 -5.588 19.794 1.00 89.75 200 THR A CA 1
ATOM 1546 C C . THR A 1 200 ? 5.102 -6.250 20.690 1.00 89.75 200 THR A C 1
ATOM 1548 O O . THR A 1 200 ? 5.512 -5.624 21.669 1.00 89.75 200 THR A O 1
ATOM 1551 N N . PRO A 1 201 ? 5.504 -7.513 20.434 1.00 92.62 201 PRO A N 1
ATOM 1552 C CA . PRO A 1 201 ? 5.040 -8.407 19.360 1.00 92.62 201 PRO A CA 1
ATOM 1553 C C . PRO A 1 201 ? 3.736 -9.170 19.682 1.00 92.62 201 PRO A C 1
ATOM 1555 O O . PRO A 1 201 ? 3.203 -9.866 18.819 1.00 92.62 201 PRO A O 1
ATOM 1558 N N . GLY A 1 202 ? 3.203 -9.040 20.904 1.00 93.12 202 GLY A N 1
ATOM 1559 C CA . GLY A 1 202 ? 2.198 -9.958 21.459 1.00 93.12 202 GLY A CA 1
ATOM 1560 C C . GLY A 1 202 ? 0.919 -10.163 20.635 1.00 93.12 202 GLY A C 1
ATOM 1561 O O . GLY A 1 202 ? 0.382 -11.270 20.618 1.00 93.12 202 GLY A O 1
ATOM 1562 N N . THR A 1 203 ? 0.436 -9.150 19.903 1.00 91.19 203 THR A N 1
ATOM 1563 C CA . THR A 1 203 ? -0.740 -9.327 19.025 1.00 91.19 203 THR A CA 1
ATOM 1564 C C . THR A 1 203 ? -0.458 -10.328 17.900 1.00 91.19 203 THR A C 1
ATOM 1566 O O . THR A 1 203 ? -1.275 -11.209 17.633 1.00 91.19 203 THR A O 1
ATOM 1569 N N . PHE A 1 204 ? 0.716 -10.243 17.275 1.00 94.31 204 PHE A N 1
ATOM 1570 C CA . PHE A 1 204 ? 1.103 -11.139 16.185 1.00 94.31 204 PHE A CA 1
ATOM 1571 C C . PHE A 1 204 ? 1.375 -12.558 16.689 1.00 94.31 204 PHE A C 1
ATOM 1573 O O . PHE A 1 204 ? 0.953 -13.524 16.057 1.00 94.31 204 PHE A O 1
ATOM 1580 N N . GLU A 1 205 ? 1.988 -12.698 17.865 1.00 94.94 205 GLU A N 1
ATOM 1581 C CA . GLU A 1 205 ? 2.188 -14.006 18.500 1.00 94.94 205 GLU A CA 1
ATOM 1582 C C . GLU A 1 205 ? 0.857 -14.697 18.816 1.00 94.94 205 GLU A C 1
ATOM 1584 O O . GLU A 1 205 ? 0.701 -15.891 18.556 1.00 94.94 205 GLU A O 1
ATOM 1589 N N . ALA A 1 206 ? -0.130 -13.953 19.323 1.00 92.31 206 ALA A N 1
ATOM 1590 C CA . ALA A 1 206 ? -1.463 -14.487 19.587 1.00 92.31 206 ALA A CA 1
ATOM 1591 C C . ALA A 1 206 ? -2.161 -14.950 18.297 1.00 92.31 206 ALA A C 1
ATOM 1593 O O . ALA A 1 206 ? -2.784 -16.014 18.282 1.00 92.31 206 ALA A O 1
ATOM 1594 N N . ILE A 1 207 ? -2.019 -14.196 17.204 1.00 94.06 207 ILE A N 1
ATOM 1595 C CA . ILE A 1 207 ? -2.553 -14.583 15.893 1.00 94.06 207 ILE A CA 1
ATOM 1596 C C . ILE A 1 207 ? -1.916 -15.889 15.422 1.00 94.06 207 ILE A C 1
ATOM 1598 O O . ILE A 1 207 ? -2.638 -16.831 15.101 1.00 94.06 207 ILE A O 1
ATOM 1602 N N . VAL A 1 208 ? -0.584 -15.981 15.429 1.00 94.00 208 VAL A N 1
ATOM 1603 C CA . VAL A 1 208 ? 0.136 -17.184 14.983 1.00 94.00 208 VAL A CA 1
ATOM 1604 C C . VAL A 1 208 ? -0.215 -18.392 15.852 1.00 94.00 208 VAL A C 1
ATOM 1606 O O . VAL A 1 208 ? -0.468 -19.479 15.340 1.00 94.00 208 VAL A O 1
ATOM 1609 N N . LYS A 1 209 ? -0.270 -18.212 17.172 1.00 94.56 209 LYS A N 1
ATOM 1610 C CA . LYS A 1 209 ? -0.508 -19.309 18.113 1.00 94.56 209 LYS A CA 1
ATOM 1611 C C . LYS A 1 209 ? -1.945 -19.823 18.081 1.00 94.56 209 LYS A C 1
ATOM 1613 O O . LYS A 1 209 ? -2.155 -21.030 18.170 1.00 94.56 209 LYS A O 1
ATOM 1618 N N . TYR A 1 210 ? -2.926 -18.925 18.004 1.00 94.00 210 TYR A N 1
ATOM 1619 C CA . TYR A 1 210 ? -4.327 -19.285 18.220 1.00 94.00 210 TYR A CA 1
ATOM 1620 C C . TYR A 1 210 ? -5.175 -19.212 16.950 1.00 94.00 210 TYR A C 1
ATOM 1622 O O . TYR A 1 210 ? -5.928 -20.142 16.671 1.00 94.00 210 TYR A O 1
ATOM 1630 N N . LEU A 1 211 ? -5.062 -18.133 16.172 1.00 95.00 211 LEU A N 1
ATOM 1631 C CA . LEU A 1 211 ? -5.910 -17.905 14.998 1.00 95.00 211 LEU A CA 1
ATOM 1632 C C . LEU A 1 211 ? -5.410 -18.661 13.761 1.00 95.00 211 LEU A C 1
ATOM 1634 O O . LEU A 1 211 ? -6.213 -19.189 12.996 1.00 95.00 211 LEU A O 1
ATOM 1638 N N . TRP A 1 212 ? -4.093 -18.762 13.580 1.00 93.56 212 TRP A N 1
ATOM 1639 C CA . TRP A 1 212 ? -3.484 -19.374 12.397 1.00 93.56 212 TRP A CA 1
ATOM 1640 C C . TRP A 1 212 ? -3.928 -20.821 12.188 1.00 93.56 212 TRP A C 1
ATOM 1642 O O . TRP A 1 212 ? -4.275 -21.211 11.078 1.00 93.56 212 TRP A O 1
ATOM 1652 N N . LEU A 1 213 ? -3.976 -21.616 13.261 1.00 91.69 213 LEU A N 1
ATOM 1653 C CA . LEU A 1 213 ? -4.420 -23.012 13.200 1.00 91.69 213 LEU A CA 1
ATOM 1654 C C . LEU A 1 213 ? -5.879 -23.134 12.753 1.00 91.69 213 LEU A C 1
ATOM 1656 O O . LEU A 1 213 ? -6.212 -24.037 11.990 1.00 91.69 213 LEU A O 1
ATOM 1660 N N . GLU A 1 214 ? -6.741 -22.229 13.209 1.00 95.12 214 GLU A N 1
ATOM 1661 C CA . GLU A 1 214 ? -8.155 -22.210 12.835 1.00 95.12 214 GLU A CA 1
ATOM 1662 C C . GLU A 1 214 ? -8.336 -21.824 11.363 1.00 95.12 214 GLU A C 1
ATOM 1664 O O . GLU A 1 214 ? -9.063 -22.495 10.633 1.00 95.12 214 GLU A O 1
ATOM 1669 N N . LEU A 1 215 ? -7.624 -20.798 10.894 1.00 94.75 215 LEU A N 1
ATOM 1670 C CA . LEU A 1 215 ? -7.666 -20.383 9.491 1.00 94.75 215 LEU A CA 1
ATOM 1671 C C . LEU A 1 215 ? -7.083 -21.459 8.555 1.00 94.75 215 LEU A C 1
ATOM 1673 O O . LEU A 1 215 ? -7.637 -21.706 7.486 1.00 94.75 215 LEU A O 1
ATOM 1677 N N . ARG A 1 216 ? -6.029 -22.177 8.974 1.00 92.94 216 ARG A N 1
ATOM 1678 C CA . ARG A 1 216 ? -5.496 -23.327 8.219 1.00 92.94 216 ARG A CA 1
ATOM 1679 C C . ARG A 1 216 ? -6.515 -24.454 8.093 1.00 92.94 216 ARG A C 1
ATOM 1681 O O . ARG A 1 216 ? -6.689 -24.979 7.001 1.00 92.94 216 ARG A O 1
ATOM 1688 N N . LYS A 1 217 ? -7.224 -24.804 9.174 1.00 93.31 217 LYS A N 1
ATOM 1689 C CA . LYS A 1 217 ? -8.285 -25.834 9.138 1.00 93.31 217 LYS A CA 1
ATOM 1690 C C . LYS A 1 217 ? -9.404 -25.494 8.154 1.00 93.31 217 LYS A C 1
ATOM 1692 O O . LYS A 1 217 ? -10.015 -26.401 7.604 1.00 93.31 217 LYS A O 1
ATOM 1697 N N . ARG A 1 218 ? -9.665 -24.204 7.940 1.00 94.88 218 ARG A N 1
ATOM 1698 C CA . ARG A 1 218 ? -10.667 -23.708 6.986 1.00 94.88 218 ARG A CA 1
ATOM 1699 C C . ARG A 1 218 ? -10.172 -23.678 5.539 1.00 94.88 218 ARG A C 1
ATOM 1701 O O . ARG A 1 218 ? -10.969 -23.402 4.654 1.00 94.88 218 ARG A O 1
ATOM 1708 N N . GLY A 1 219 ? -8.886 -23.932 5.292 1.00 93.56 219 GLY A N 1
ATOM 1709 C CA . GLY A 1 219 ? -8.306 -23.901 3.948 1.00 93.56 219 GLY A CA 1
ATOM 1710 C C . GLY A 1 219 ? -8.192 -22.498 3.342 1.00 93.56 219 GLY A C 1
ATOM 1711 O O . GLY A 1 219 ? -8.051 -22.379 2.133 1.00 93.56 219 GLY A O 1
ATOM 1712 N N . VAL A 1 220 ? -8.254 -21.439 4.162 1.00 91.94 220 VAL A N 1
ATOM 1713 C CA . VAL A 1 220 ? -8.216 -20.035 3.696 1.00 91.94 220 VAL A CA 1
ATOM 1714 C C . VAL A 1 220 ? -6.824 -19.401 3.773 1.00 91.94 220 VAL A C 1
ATOM 1716 O O . VAL A 1 220 ? -6.656 -18.227 3.461 1.00 91.94 220 VAL A O 1
ATOM 1719 N N . LEU A 1 221 ? -5.818 -20.154 4.224 1.00 89.75 221 LEU A N 1
ATOM 1720 C CA . LEU A 1 221 ? -4.430 -19.702 4.254 1.00 89.75 221 LEU A CA 1
ATOM 1721 C C . LEU A 1 221 ? -3.621 -20.385 3.162 1.00 89.75 221 LEU A C 1
ATOM 1723 O O . LEU A 1 221 ? -3.721 -21.595 2.970 1.00 89.75 221 LEU A O 1
ATOM 1727 N N . GLN A 1 222 ? -2.754 -19.604 2.521 1.00 86.94 222 GLN A N 1
ATOM 1728 C CA . GLN A 1 222 ? -1.710 -20.140 1.659 1.00 86.94 222 GLN A CA 1
ATOM 1729 C C . GLN A 1 222 ? -0.802 -21.100 2.449 1.00 86.94 222 GLN A C 1
ATOM 1731 O O . GLN A 1 222 ? -0.348 -20.778 3.551 1.00 86.94 222 GLN A O 1
ATOM 1736 N N . GLU A 1 223 ? -0.526 -22.277 1.887 1.00 85.88 223 GLU A N 1
ATOM 1737 C CA . GLU A 1 223 ? 0.410 -23.239 2.488 1.00 85.88 223 GLU A CA 1
ATOM 1738 C C . GLU A 1 223 ? 1.848 -23.032 2.013 1.00 85.88 223 GLU A C 1
ATOM 1740 O O . GLU A 1 223 ? 2.788 -23.288 2.762 1.00 85.88 223 GLU A O 1
ATOM 1745 N N . ASN A 1 224 ? 2.011 -22.540 0.785 1.00 89.69 224 ASN A N 1
ATOM 1746 C CA . ASN A 1 224 ? 3.292 -22.258 0.155 1.00 89.69 224 ASN A CA 1
ATOM 1747 C C . ASN A 1 224 ? 3.209 -20.935 -0.611 1.00 89.69 224 ASN A C 1
ATOM 1749 O O . ASN A 1 224 ? 2.130 -20.516 -1.028 1.00 89.69 224 ASN A O 1
ATOM 1753 N N . TYR A 1 225 ? 4.359 -20.300 -0.816 1.00 91.12 225 TYR A N 1
ATOM 1754 C CA . TYR A 1 225 ? 4.469 -19.129 -1.681 1.00 91.12 225 TYR A CA 1
ATOM 1755 C C . TYR A 1 225 ? 4.266 -19.531 -3.149 1.00 91.12 225 TYR A C 1
ATOM 1757 O O . TYR A 1 225 ? 4.860 -20.504 -3.614 1.00 91.12 225 TYR A O 1
ATOM 1765 N N . ALA A 1 226 ? 3.439 -18.777 -3.877 1.00 90.06 226 ALA A N 1
ATOM 1766 C CA . ALA A 1 226 ? 3.150 -19.004 -5.294 1.00 90.06 226 ALA A CA 1
ATOM 1767 C C . ALA A 1 226 ? 4.312 -18.599 -6.219 1.00 90.06 226 ALA A C 1
ATOM 1769 O O . ALA A 1 226 ? 4.401 -19.078 -7.347 1.00 90.06 226 ALA A O 1
ATOM 1770 N N . GLY A 1 227 ? 5.206 -17.722 -5.754 1.00 91.62 227 GLY A N 1
ATOM 1771 C CA . GLY A 1 227 ? 6.381 -17.293 -6.507 1.00 91.62 227 GLY A CA 1
ATOM 1772 C C . GLY A 1 227 ? 7.423 -16.598 -5.639 1.00 91.62 227 GLY A C 1
ATOM 1773 O O . GLY A 1 227 ? 7.334 -16.579 -4.409 1.00 91.62 227 GLY A O 1
ATOM 1774 N N . THR A 1 228 ? 8.434 -16.013 -6.279 1.00 93.31 228 THR A N 1
ATOM 1775 C CA . THR A 1 228 ? 9.562 -15.369 -5.582 1.00 93.31 228 THR A CA 1
ATOM 1776 C C . THR A 1 228 ? 9.365 -13.868 -5.399 1.00 93.31 228 THR A C 1
ATOM 1778 O O . THR A 1 228 ? 10.011 -13.260 -4.545 1.00 93.31 228 THR A O 1
ATOM 1781 N N . SER A 1 229 ? 8.455 -13.253 -6.156 1.00 94.94 229 SER A N 1
ATOM 1782 C CA . SER A 1 229 ? 8.105 -11.841 -6.025 1.00 94.94 229 SER A CA 1
ATOM 1783 C C . SER A 1 229 ? 6.827 -11.612 -5.216 1.00 94.94 229 SER A C 1
ATOM 1785 O O . SER A 1 229 ? 5.962 -12.479 -5.089 1.00 94.94 229 SER A O 1
ATOM 1787 N N . MET A 1 230 ? 6.675 -10.392 -4.695 1.00 94.25 230 MET A N 1
ATOM 1788 C CA . MET A 1 230 ? 5.441 -9.976 -4.025 1.00 94.25 230 MET A CA 1
ATOM 1789 C C . MET A 1 230 ? 4.239 -10.083 -4.973 1.00 94.25 230 MET A C 1
ATOM 1791 O O . MET A 1 230 ? 3.223 -10.649 -4.591 1.00 94.25 230 MET A O 1
ATOM 1795 N N . ARG A 1 231 ? 4.363 -9.618 -6.224 1.00 94.94 231 ARG A N 1
ATOM 1796 C CA . ARG A 1 231 ? 3.269 -9.660 -7.206 1.00 94.94 231 ARG A CA 1
ATOM 1797 C C . ARG A 1 231 ? 2.766 -11.079 -7.478 1.00 94.94 231 ARG A C 1
ATOM 1799 O O . ARG A 1 231 ? 1.559 -11.277 -7.544 1.00 94.94 231 ARG A O 1
ATOM 1806 N N . GLU A 1 232 ? 3.662 -12.055 -7.608 1.00 94.56 232 GLU A N 1
ATOM 1807 C CA . GLU A 1 232 ? 3.278 -13.460 -7.814 1.00 94.56 232 GLU A CA 1
ATOM 1808 C C . GLU A 1 232 ? 2.528 -14.027 -6.611 1.00 94.56 232 GLU A C 1
ATOM 1810 O O . GLU A 1 232 ? 1.507 -14.686 -6.783 1.00 94.56 232 GLU A O 1
ATOM 1815 N N . ASN A 1 233 ? 3.000 -13.724 -5.400 1.00 93.31 233 ASN A N 1
ATOM 1816 C CA . ASN A 1 233 ? 2.367 -14.183 -4.166 1.00 93.31 233 ASN A CA 1
ATOM 1817 C C . ASN A 1 233 ? 1.014 -13.515 -3.897 1.00 93.31 233 ASN A C 1
ATOM 1819 O O . ASN A 1 233 ? 0.146 -14.139 -3.302 1.00 93.31 233 ASN A O 1
ATOM 1823 N N . TYR A 1 234 ? 0.823 -12.272 -4.340 1.00 91.00 234 TYR A N 1
ATOM 1824 C CA . TYR A 1 234 ? -0.458 -11.576 -4.210 1.00 91.00 234 TYR A CA 1
ATOM 1825 C C . TYR A 1 234 ? -1.473 -11.986 -5.278 1.00 91.00 234 TYR A C 1
ATOM 1827 O O . TYR A 1 234 ? -2.646 -12.137 -4.962 1.00 91.00 234 TYR A O 1
ATOM 1835 N N . LEU A 1 235 ? -1.056 -12.123 -6.542 1.00 91.12 235 LEU A N 1
ATOM 1836 C CA . LEU A 1 235 ? -1.989 -12.397 -7.640 1.00 91.12 235 LEU A CA 1
ATOM 1837 C C . LEU A 1 235 ? -2.273 -13.888 -7.821 1.00 91.12 235 LEU A C 1
ATOM 1839 O O . LEU A 1 235 ? -3.373 -14.243 -8.229 1.00 91.12 235 LEU A O 1
ATOM 1843 N N . THR A 1 236 ? -1.306 -14.764 -7.532 1.00 90.69 236 THR A N 1
ATOM 1844 C CA . THR A 1 236 ? -1.441 -16.231 -7.639 1.00 90.69 236 THR A CA 1
ATOM 1845 C C . THR A 1 236 ? -1.980 -16.737 -8.992 1.00 90.69 236 THR A C 1
ATOM 1847 O O . THR A 1 236 ? -2.501 -17.839 -9.097 1.00 90.69 236 THR A O 1
ATOM 1850 N N . ASP A 1 237 ? -1.824 -15.946 -10.056 1.00 92.56 237 ASP A N 1
ATOM 1851 C CA . ASP A 1 237 ? -2.424 -16.160 -11.382 1.00 92.56 237 ASP A CA 1
ATOM 1852 C C . ASP A 1 237 ? -1.451 -16.782 -12.405 1.00 92.56 237 ASP A C 1
ATOM 1854 O O . ASP A 1 237 ? -1.765 -16.883 -13.590 1.00 92.56 237 ASP A O 1
ATOM 1858 N N . GLY A 1 238 ? -0.235 -17.142 -11.978 1.00 92.88 238 GLY A N 1
ATOM 1859 C CA . GLY A 1 238 ? 0.811 -17.691 -12.848 1.00 92.88 238 GLY A CA 1
ATOM 1860 C C . GLY A 1 238 ? 1.397 -16.702 -13.867 1.00 92.88 238 GLY A C 1
ATOM 1861 O O . GLY A 1 238 ? 2.217 -17.096 -14.692 1.00 92.88 238 GLY A O 1
ATOM 1862 N N . GLY A 1 239 ? 1.035 -15.415 -13.820 1.00 92.88 239 GLY A N 1
ATOM 1863 C CA . GLY A 1 239 ? 1.485 -14.408 -14.792 1.00 92.88 239 GLY A CA 1
ATOM 1864 C C . GLY A 1 239 ? 2.906 -13.871 -14.567 1.00 92.88 239 GLY A C 1
ATOM 1865 O O . GLY A 1 239 ? 3.315 -12.915 -15.227 1.00 92.88 239 GLY A O 1
ATOM 1866 N N . GLY A 1 240 ? 3.651 -14.431 -13.609 1.00 94.25 240 GLY A N 1
ATOM 1867 C CA . GLY A 1 240 ? 5.012 -14.014 -13.269 1.00 94.25 240 GLY A CA 1
ATOM 1868 C C . GLY A 1 240 ? 5.106 -12.638 -12.584 1.00 94.25 240 GLY A C 1
ATOM 1869 O O . GLY A 1 240 ? 4.083 -12.034 -12.225 1.00 94.25 240 GLY A O 1
ATOM 1870 N N . PRO A 1 241 ? 6.334 -12.111 -12.406 1.00 94.62 241 PRO A N 1
ATOM 1871 C CA . PRO A 1 241 ? 6.611 -10.955 -11.547 1.00 94.62 241 PRO A CA 1
ATOM 1872 C C . PRO A 1 241 ? 6.302 -9.591 -12.189 1.00 94.62 241 PRO A C 1
ATOM 1874 O O . PRO A 1 241 ? 6.255 -8.577 -11.488 1.00 94.62 241 PRO A O 1
ATOM 1877 N N . LYS A 1 242 ? 6.095 -9.538 -13.512 1.00 93.62 242 LYS A N 1
ATOM 1878 C CA . LYS A 1 242 ? 5.875 -8.293 -14.270 1.00 93.62 242 LYS A CA 1
ATOM 1879 C C . LYS A 1 242 ? 4.421 -7.830 -14.231 1.00 93.62 242 LYS A C 1
ATOM 1881 O O . LYS A 1 242 ? 3.511 -8.595 -13.930 1.00 93.62 242 LYS A O 1
ATOM 1886 N N . VAL A 1 243 ? 4.181 -6.560 -14.537 1.00 93.94 243 VAL A N 1
ATOM 1887 C CA . VAL A 1 243 ? 2.819 -6.010 -14.637 1.00 93.94 243 VAL A CA 1
ATOM 1888 C C . VAL A 1 243 ? 2.002 -6.715 -15.730 1.00 93.94 243 VAL A C 1
ATOM 1890 O O . VAL A 1 243 ? 2.536 -7.135 -16.753 1.00 93.94 243 VAL A O 1
ATOM 1893 N N . ARG A 1 244 ? 0.688 -6.849 -15.520 1.00 93.69 244 ARG A N 1
ATOM 1894 C CA . ARG A 1 244 ? -0.230 -7.456 -16.499 1.00 93.69 244 ARG A CA 1
ATOM 1895 C C . ARG A 1 244 ? -0.523 -6.490 -17.651 1.00 93.69 244 ARG A C 1
ATOM 1897 O O . ARG A 1 244 ? -0.430 -5.278 -17.477 1.00 93.69 244 ARG A O 1
ATOM 1904 N N . GLY A 1 245 ? -0.950 -7.012 -18.803 1.00 92.81 245 GLY A N 1
ATOM 1905 C CA . GLY A 1 245 ? -1.199 -6.207 -20.012 1.00 92.81 245 GLY A CA 1
ATOM 1906 C C . GLY A 1 245 ? -2.311 -5.153 -19.889 1.00 92.81 245 GLY A C 1
ATOM 1907 O O . GLY A 1 245 ? -2.333 -4.190 -20.645 1.00 92.81 245 GLY A O 1
ATOM 1908 N N . TRP A 1 246 ? -3.222 -5.293 -18.922 1.00 91.69 246 TRP A N 1
ATOM 1909 C CA . TRP A 1 246 ? -4.233 -4.272 -18.619 1.00 91.69 246 TRP A CA 1
ATOM 1910 C C . TRP A 1 246 ? -3.690 -3.126 -17.750 1.00 91.69 246 TRP A C 1
ATOM 1912 O O . TRP A 1 246 ? -4.303 -2.062 -17.675 1.00 91.69 246 TRP A O 1
ATOM 1922 N N . HIS A 1 247 ? -2.550 -3.318 -17.081 1.00 94.44 247 HIS A N 1
ATOM 1923 C CA . HIS A 1 247 ? -1.990 -2.330 -16.166 1.00 94.44 247 HIS A CA 1
ATOM 1924 C C . HIS A 1 247 ? -1.392 -1.153 -16.956 1.00 94.44 247 HIS A C 1
ATOM 1926 O O . HIS A 1 247 ? -0.663 -1.400 -17.920 1.00 94.44 247 HIS A O 1
ATOM 1932 N N . PRO A 1 248 ? -1.598 0.118 -16.555 1.00 93.88 248 PRO A N 1
ATOM 1933 C CA . PRO A 1 248 ? -1.092 1.282 -17.293 1.00 93.88 248 PRO A CA 1
ATOM 1934 C C . PRO A 1 248 ? 0.412 1.232 -17.593 1.00 93.88 248 PRO A C 1
ATOM 1936 O O . PRO A 1 248 ? 0.827 1.564 -18.701 1.00 93.88 248 PRO A O 1
ATOM 1939 N N . ALA A 1 249 ? 1.216 0.729 -16.649 1.00 93.94 249 ALA A N 1
ATOM 1940 C CA . ALA A 1 249 ? 2.665 0.582 -16.818 1.00 93.94 249 ALA A CA 1
ATOM 1941 C C . ALA A 1 249 ? 3.071 -0.294 -18.021 1.00 93.94 249 ALA A C 1
ATOM 1943 O O . ALA A 1 249 ? 4.096 -0.034 -18.647 1.00 93.94 249 ALA A O 1
ATOM 1944 N N . SER A 1 250 ? 2.245 -1.279 -18.404 1.00 93.50 250 SER A N 1
ATOM 1945 C CA . SER A 1 250 ? 2.521 -2.161 -19.551 1.00 93.50 250 SER A CA 1
ATOM 1946 C C . SER A 1 250 ? 2.590 -1.411 -20.885 1.00 93.50 250 SER A C 1
ATOM 1948 O O . SER A 1 250 ? 3.223 -1.866 -21.830 1.00 93.50 250 SER A O 1
ATOM 1950 N N . ARG A 1 251 ? 1.999 -0.213 -20.974 1.00 93.81 251 ARG A N 1
ATOM 1951 C CA . ARG A 1 251 ? 2.067 0.630 -22.178 1.00 93.81 251 ARG A CA 1
ATOM 1952 C C . ARG A 1 251 ? 3.473 1.161 -22.447 1.00 93.81 251 ARG A C 1
ATOM 1954 O O . ARG A 1 251 ? 3.739 1.617 -23.558 1.00 93.81 251 ARG A O 1
ATOM 1961 N N . HIS A 1 252 ? 4.344 1.125 -21.442 1.00 93.38 252 HIS A N 1
ATOM 1962 C CA . HIS A 1 252 ? 5.693 1.668 -21.509 1.00 93.38 252 HIS A CA 1
ATOM 1963 C C . HIS A 1 252 ? 6.766 0.596 -21.699 1.00 93.38 252 HIS A C 1
ATOM 1965 O O . HIS A 1 252 ? 7.905 0.966 -21.973 1.00 93.38 252 HIS A O 1
ATOM 1971 N N . THR A 1 253 ? 6.425 -0.696 -21.618 1.00 90.44 253 THR A N 1
ATOM 1972 C CA . THR A 1 253 ? 7.384 -1.779 -21.862 1.00 90.44 253 THR A CA 1
ATOM 1973 C C . THR A 1 253 ? 7.906 -1.729 -23.296 1.00 90.44 253 THR A C 1
ATOM 1975 O O . THR A 1 253 ? 7.208 -1.304 -24.223 1.00 90.44 253 THR A O 1
ATOM 1978 N N . TRP A 1 254 ? 9.138 -2.186 -23.503 1.00 84.50 254 TRP A N 1
ATOM 1979 C CA . TRP A 1 254 ? 9.652 -2.395 -24.854 1.00 84.50 254 TRP A CA 1
ATOM 1980 C C . TRP A 1 254 ? 8.755 -3.396 -25.589 1.00 84.50 254 TRP A C 1
ATOM 1982 O O . TRP A 1 254 ? 8.409 -4.445 -25.048 1.00 84.50 254 TRP A O 1
ATOM 1992 N N . ARG A 1 255 ? 8.331 -3.039 -26.802 1.00 69.94 255 ARG A N 1
ATOM 1993 C CA . ARG A 1 255 ? 7.641 -3.968 -27.698 1.00 69.94 255 ARG A CA 1
ATOM 1994 C C . ARG A 1 255 ? 8.707 -4.706 -28.501 1.00 69.94 255 ARG A C 1
ATOM 1996 O O . ARG A 1 255 ? 9.655 -4.059 -28.946 1.00 69.94 255 ARG A O 1
ATOM 2003 N N . ALA A 1 256 ? 8.551 -6.024 -28.603 1.00 52.34 256 ALA A N 1
ATOM 2004 C CA . ALA A 1 256 ? 9.318 -6.855 -29.524 1.00 52.34 256 ALA A CA 1
ATOM 2005 C C . ALA A 1 256 ? 9.007 -6.479 -30.980 1.00 52.34 256 ALA A C 1
ATOM 2007 O O . ALA A 1 256 ? 7.861 -6.029 -31.231 1.00 52.34 256 ALA A O 1
#

Foldseek 3Di:
DVVPDPDDDDDVVVVVVVVLVVVVLLLQQFFFFALCQQPCDPVVPDGGNVVRGAFSQDDDPPDGGRDNHPDDHDQQSDADDDDDDDDDDAAEFDFDPPFDLVVLQVVVCVPPVDRPVVDDQQAQCCPPNDPVLVVLLVRCCVHYPPNVPPRRGSVNSSRRCRPPRSDHDQDDFLVSSVVVVVCCCVVVVDLDDDDDDPDPPVRVVCCVVGNVVVCVVVVSDDPDAQDDGPVCRVPVPPPGSYDDCVDPSVVNHDDD

pLDDT: mean 87.04, std 10.6, range [44.91, 97.94]

Sequence (256 aa):
MSFGLEKAVEHDERYVIADEFMEVFYKLLEGSWQADAVVGDKATGIWTDPSKVRKVNHVGKYFRCAGPSLVDPSPQGTPSFSRPVPVRKESPSLRSTYADLKGTAALFGGWSGTDLSTFSDDEDFQFAGAPAIQSMINSWTETVPGTKDTKWTKKLVLQHLAISGAHERAIGSPTTVANILQKWVDEAQIDGFHISYATTPGTFEAIVKYLWLELRKRGVLQENYAGTSMRENYLTDGGGPKVRGWHPASRHTWRA

Organism: NCBI:txid1507870